Protein AF-A0A1Y3XLX3-F1 (afdb_monomer_lite)

Sequence (236 aa):
MEVKNIAPEQLALLSQLEEFRKRHESKSEPSDWAIRMCQAIVEHSLGFTDRNQWTDLLKKQGETLFNFEWTEGSVSEHVIRWCKETGRDWRYSHLGELQVASGGEWRRIDYECGEHAQTRVFLAPKPLPEQELKALAQEPAIRLRNLLELGLPEHDVYLVHTTADVGWVPAAELTQLSDRGKEQFAELLDAKVSAVRSGPYGTELVLAGVDPQLLVQYDQAIADCARAESAMKMFM

pLDDT: mean 74.37, std 12.58, range [39.31, 94.56]

Structure (mmCIF, N/CA/C/O backbone):
data_AF-A0A1Y3XLX3-F1
#
_entry.id   AF-A0A1Y3XLX3-F1
#
loop_
_atom_site.group_PDB
_atom_site.id
_atom_site.type_symbol
_atom_site.label_atom_id
_atom_site.label_alt_id
_atom_site.label_comp_id
_atom_site.label_asym_id
_atom_site.label_entity_id
_atom_site.label_seq_id
_atom_site.pdbx_PDB_ins_code
_atom_site.Cartn_x
_atom_site.Cartn_y
_atom_site.Cartn_z
_atom_site.occupancy
_atom_site.B_iso_or_equiv
_atom_site.auth_seq_id
_atom_site.auth_comp_id
_atom_site.auth_asym_id
_atom_site.auth_atom_id
_atom_site.pdbx_PDB_model_num
ATOM 1 N N . MET A 1 1 ? -17.831 20.110 0.243 1.00 40.94 1 MET A N 1
ATOM 2 C CA . MET A 1 1 ? -17.651 18.964 -0.667 1.00 40.94 1 MET A CA 1
ATOM 3 C C . MET A 1 1 ? -18.495 17.835 -0.102 1.00 40.94 1 MET A C 1
ATOM 5 O O . MET A 1 1 ? -18.268 17.469 1.046 1.00 40.94 1 MET A O 1
ATOM 9 N N . GLU A 1 2 ? -19.546 17.409 -0.804 1.00 39.31 2 GLU A N 1
ATOM 10 C CA . GLU A 1 2 ? -20.376 16.285 -0.355 1.00 39.31 2 GLU A CA 1
ATOM 11 C C . GLU A 1 2 ? -19.507 15.029 -0.315 1.00 39.31 2 GLU A C 1
ATOM 13 O O . GLU A 1 2 ? -18.916 14.639 -1.321 1.00 39.31 2 GLU A O 1
ATOM 18 N N . VAL A 1 3 ? -19.380 14.428 0.867 1.00 49.97 3 VAL A N 1
ATOM 19 C CA . VAL A 1 3 ? -18.753 13.116 1.013 1.00 49.97 3 VAL A CA 1
ATOM 20 C C . VAL A 1 3 ? -19.635 12.149 0.226 1.00 49.97 3 VAL A C 1
ATOM 22 O O . VAL A 1 3 ? -20.792 11.949 0.597 1.00 49.97 3 VAL A O 1
ATOM 25 N N . LYS A 1 4 ? -19.125 11.603 -0.887 1.00 58.28 4 LYS A N 1
ATOM 26 C CA . LYS A 1 4 ? -19.792 10.517 -1.621 1.00 58.28 4 LYS A CA 1
ATOM 27 C C . LYS A 1 4 ? -20.229 9.448 -0.616 1.00 58.28 4 LYS A C 1
ATOM 29 O O . LYS A 1 4 ? -19.467 9.125 0.292 1.00 58.28 4 LYS A O 1
ATOM 34 N N . ASN A 1 5 ? -21.428 8.889 -0.784 1.00 66.94 5 ASN A N 1
ATOM 35 C CA . ASN A 1 5 ? -21.837 7.703 -0.032 1.00 66.94 5 ASN A CA 1
ATOM 36 C C . ASN A 1 5 ? -20.819 6.587 -0.305 1.00 66.94 5 ASN A C 1
ATOM 38 O O . ASN A 1 5 ? -20.799 6.020 -1.396 1.00 66.94 5 ASN A O 1
ATOM 42 N N . ILE A 1 6 ? -19.942 6.335 0.667 1.00 70.38 6 ILE A N 1
ATOM 43 C CA . ILE A 1 6 ? -18.907 5.304 0.596 1.00 70.38 6 ILE A CA 1
ATOM 44 C C . ILE A 1 6 ? -19.562 3.967 0.923 1.00 70.38 6 ILE A C 1
ATOM 46 O O . ILE A 1 6 ? -20.257 3.847 1.935 1.00 70.38 6 ILE A O 1
ATOM 50 N N . ALA A 1 7 ? -19.357 2.973 0.062 1.00 76.06 7 ALA A N 1
ATOM 51 C CA . ALA A 1 7 ? -19.894 1.638 0.281 1.00 76.06 7 ALA A CA 1
ATOM 52 C C . ALA A 1 7 ? -19.257 0.985 1.527 1.00 76.06 7 ALA A C 1
ATOM 54 O O . ALA A 1 7 ? -18.097 1.267 1.843 1.00 76.06 7 ALA A O 1
ATOM 55 N N . PRO A 1 8 ? -19.962 0.079 2.228 1.00 69.44 8 PRO A N 1
ATOM 56 C CA . PRO A 1 8 ? -19.409 -0.622 3.388 1.00 69.44 8 PRO A CA 1
ATOM 57 C C . PRO A 1 8 ? -18.076 -1.333 3.104 1.00 69.44 8 PRO A C 1
ATOM 59 O O . PRO A 1 8 ? -17.174 -1.288 3.940 1.00 69.44 8 PRO A O 1
ATOM 62 N N . GLU A 1 9 ? -17.909 -1.926 1.914 1.00 64.69 9 GLU A N 1
ATOM 63 C CA . GLU A 1 9 ? -16.648 -2.585 1.539 1.00 64.69 9 GLU A CA 1
ATOM 64 C C . GLU A 1 9 ? -15.501 -1.573 1.389 1.00 64.69 9 GLU A C 1
ATOM 66 O O . GLU A 1 9 ? -14.394 -1.792 1.876 1.00 64.69 9 GLU A O 1
ATOM 71 N N . GLN A 1 10 ? -15.771 -0.416 0.780 1.00 70.69 10 GLN A N 1
ATOM 72 C CA . GLN A 1 10 ? -14.787 0.660 0.645 1.00 70.69 10 GLN A CA 1
ATOM 73 C C . GLN A 1 10 ? -14.364 1.186 2.019 1.00 70.69 10 GLN A C 1
ATOM 75 O O . GLN A 1 10 ? -13.184 1.419 2.257 1.00 70.69 10 GLN A O 1
ATOM 80 N N . LEU A 1 11 ? -15.304 1.319 2.954 1.00 72.62 11 LEU A N 1
ATOM 81 C CA . LEU A 1 11 ? -14.999 1.740 4.315 1.00 72.62 11 LEU A CA 1
ATOM 82 C C . LEU A 1 11 ? -14.109 0.731 5.058 1.00 72.62 11 LEU A C 1
ATOM 84 O O . LEU A 1 11 ? -13.159 1.127 5.738 1.00 72.62 11 LEU A O 1
ATOM 88 N N . ALA A 1 12 ? -14.388 -0.564 4.912 1.00 67.56 12 ALA A N 1
ATOM 89 C CA . ALA A 1 12 ? -13.563 -1.616 5.494 1.00 67.56 12 ALA A CA 1
ATOM 90 C C . ALA A 1 12 ? -12.127 -1.586 4.939 1.00 67.56 12 ALA A C 1
ATOM 92 O O . ALA A 1 12 ? -11.174 -1.749 5.704 1.00 67.56 12 ALA A O 1
ATOM 93 N N . LEU A 1 13 ? -11.965 -1.296 3.642 1.00 69.75 13 LEU A N 1
ATOM 94 C CA . LEU A 1 13 ? -10.656 -1.116 3.012 1.00 69.75 13 LEU A CA 1
ATOM 95 C C . LEU A 1 13 ? -9.905 0.087 3.603 1.00 69.75 13 LEU A C 1
ATOM 97 O O . LEU A 1 13 ? -8.753 -0.053 4.009 1.00 69.75 13 LEU A O 1
ATOM 101 N N . LEU A 1 14 ? -10.561 1.248 3.720 1.00 72.25 14 LEU A N 1
ATOM 102 C CA . LEU A 1 14 ? -9.971 2.440 4.350 1.00 72.25 14 LEU A CA 1
ATOM 103 C C . LEU A 1 14 ? -9.499 2.136 5.784 1.00 72.25 14 LEU A C 1
ATOM 105 O O . LEU A 1 14 ? -8.428 2.576 6.194 1.00 72.25 14 LEU A O 1
ATOM 109 N N . SER A 1 15 ? -10.277 1.352 6.538 1.00 71.06 15 SER A N 1
ATOM 110 C CA . SER A 1 15 ? -9.938 0.963 7.910 1.00 71.06 15 SER A CA 1
ATOM 111 C C . SER A 1 15 ? -8.696 0.061 7.989 1.00 71.06 15 SER A C 1
ATOM 113 O O . SER A 1 15 ? -7.846 0.302 8.844 1.00 71.06 15 SER A O 1
ATOM 115 N N . GLN A 1 16 ? -8.557 -0.924 7.091 1.00 69.00 16 GLN A N 1
ATOM 116 C CA . GLN A 1 16 ? -7.360 -1.781 6.989 1.00 69.00 16 GLN A CA 1
ATOM 117 C C . GLN A 1 16 ? -6.101 -0.977 6.668 1.00 69.00 16 GLN A C 1
ATOM 119 O O . GLN A 1 16 ? -5.041 -1.195 7.253 1.00 69.00 16 GLN A O 1
ATOM 124 N N . LEU A 1 17 ? -6.224 -0.012 5.763 1.00 71.25 17 LEU A N 1
ATOM 125 C CA . LEU A 1 17 ? -5.110 0.824 5.345 1.00 71.25 17 LEU A CA 1
ATOM 126 C C . LEU A 1 17 ? -4.652 1.798 6.440 1.00 71.25 17 LEU A C 1
ATOM 128 O O . LEU A 1 17 ? -3.449 1.974 6.636 1.00 71.25 17 LEU A O 1
ATOM 132 N N . GLU A 1 18 ? -5.581 2.397 7.190 1.00 73.19 18 GLU A N 1
ATOM 133 C CA . GLU A 1 18 ? -5.232 3.267 8.319 1.00 73.19 18 GLU A CA 1
ATOM 134 C C . GLU A 1 18 ? -4.600 2.470 9.475 1.00 73.19 18 GLU A C 1
ATOM 136 O O . GLU A 1 18 ? -3.646 2.946 10.093 1.00 73.19 18 GLU A O 1
ATOM 141 N N . GLU A 1 19 ? -5.056 1.239 9.734 1.00 70.69 19 GLU A N 1
ATOM 142 C CA . GLU A 1 19 ? -4.408 0.339 10.698 1.00 70.69 19 GLU A CA 1
ATOM 143 C C . GLU A 1 19 ? -2.976 0.001 10.268 1.00 70.69 19 GLU A C 1
ATOM 145 O O . GLU A 1 19 ? -2.042 0.179 11.058 1.00 70.69 19 GLU A O 1
ATOM 150 N N . PHE A 1 20 ? -2.794 -0.443 9.017 1.00 70.12 20 PHE A N 1
ATOM 151 C CA . PHE A 1 20 ? -1.476 -0.731 8.454 1.00 70.12 20 PHE A CA 1
ATOM 152 C C . PHE A 1 20 ? -0.561 0.481 8.618 1.00 70.12 20 PHE A C 1
ATOM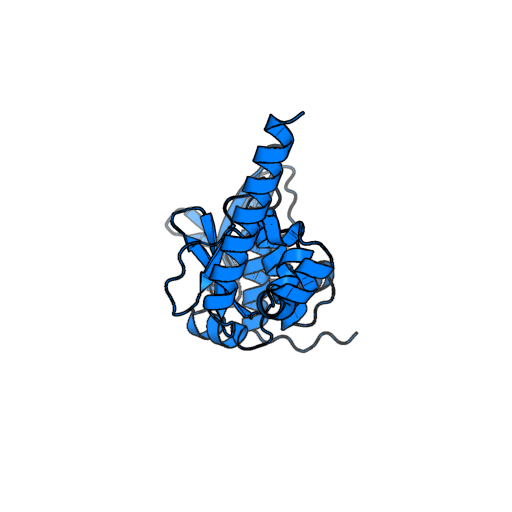 154 O O . PHE A 1 20 ? 0.512 0.379 9.206 1.00 70.12 20 PHE A O 1
ATOM 161 N N . ARG A 1 21 ? -1.029 1.667 8.227 1.00 73.75 21 ARG A N 1
ATOM 162 C CA . ARG A 1 21 ? -0.266 2.901 8.383 1.00 73.75 21 ARG A CA 1
ATOM 163 C C . ARG A 1 21 ? 0.168 3.157 9.817 1.00 73.75 21 ARG A C 1
ATOM 165 O O . ARG A 1 21 ? 1.338 3.425 10.076 1.00 73.75 21 ARG A O 1
ATOM 172 N N . LYS A 1 22 ? -0.759 3.078 10.763 1.00 70.75 22 LYS A N 1
ATOM 173 C CA . LYS A 1 22 ? -0.483 3.368 12.172 1.00 70.75 22 LYS A CA 1
ATOM 174 C C . LYS A 1 22 ? 0.452 2.347 12.829 1.00 70.75 22 LYS A C 1
ATOM 176 O O . LYS A 1 22 ? 1.175 2.729 13.743 1.00 70.75 22 LYS A O 1
ATOM 181 N N . ARG A 1 23 ? 0.498 1.097 12.366 1.00 66.75 23 ARG A N 1
ATOM 182 C CA . ARG A 1 23 ? 1.477 0.082 12.821 1.00 66.75 23 ARG A CA 1
ATOM 183 C C . ARG A 1 23 ? 2.896 0.294 12.290 1.00 66.75 23 ARG A C 1
ATOM 185 O O . ARG A 1 23 ? 3.849 -0.331 12.759 1.00 66.75 23 ARG A O 1
ATOM 192 N N . HIS A 1 24 ? 3.024 1.123 11.265 1.00 65.62 24 HIS A N 1
ATOM 193 C CA . HIS A 1 24 ? 4.234 1.242 10.464 1.00 65.62 24 HIS A CA 1
ATOM 194 C C . HIS A 1 24 ? 4.819 2.663 10.449 1.00 65.62 24 HIS A C 1
ATOM 196 O O . HIS A 1 24 ? 5.982 2.837 10.120 1.00 65.62 24 HIS A O 1
ATOM 202 N N . GLU A 1 25 ? 4.075 3.667 10.916 1.00 64.44 25 GLU A N 1
ATOM 203 C CA . GLU A 1 25 ? 4.482 5.081 10.982 1.00 64.44 25 GLU A CA 1
ATOM 204 C C . GLU A 1 25 ? 5.788 5.345 11.765 1.00 64.44 25 GLU A C 1
ATOM 206 O O . GLU A 1 25 ? 6.439 6.352 11.515 1.00 64.44 25 GLU A O 1
ATOM 211 N N . SER A 1 26 ? 6.198 4.464 12.688 1.00 58.88 26 SER A N 1
ATOM 212 C CA . SER A 1 26 ? 7.466 4.582 13.431 1.00 58.88 26 SER A CA 1
ATOM 213 C C . SER A 1 26 ? 8.588 3.666 12.919 1.00 58.88 26 SER A C 1
ATOM 215 O O . SER A 1 26 ? 9.655 3.623 13.527 1.00 58.88 26 SER A O 1
ATOM 217 N N . LYS A 1 27 ? 8.358 2.891 11.849 1.00 56.97 27 LYS A N 1
ATOM 218 C CA . LYS A 1 27 ? 9.316 1.918 11.297 1.00 56.97 27 LYS A CA 1
ATOM 219 C C . LYS A 1 27 ? 9.923 2.479 10.007 1.00 56.97 27 LYS A C 1
ATOM 221 O O . LYS A 1 27 ? 9.195 2.777 9.063 1.00 56.97 27 LYS A O 1
ATOM 226 N N . SER A 1 28 ? 11.248 2.610 9.944 1.00 54.03 28 SER A N 1
ATOM 227 C CA . SER A 1 28 ? 11.945 3.118 8.753 1.00 54.03 28 SER A CA 1
ATOM 228 C C . SER A 1 28 ? 11.793 2.188 7.537 1.00 54.03 28 SER A C 1
ATOM 230 O O . SER A 1 28 ? 11.918 0.972 7.674 1.00 54.03 28 SER A O 1
ATOM 232 N N . GLU A 1 29 ? 11.501 2.805 6.380 1.00 56.16 29 GLU A N 1
ATOM 233 C CA . GLU A 1 29 ? 11.787 2.397 4.983 1.00 56.16 29 GLU A CA 1
ATOM 234 C C . GLU A 1 29 ? 11.878 0.878 4.732 1.00 56.16 29 GLU A C 1
ATOM 236 O O . GLU A 1 29 ? 12.974 0.325 4.714 1.00 56.16 29 GLU A O 1
ATOM 241 N N . PRO A 1 30 ? 10.736 0.156 4.651 1.00 53.84 30 PRO A N 1
ATOM 242 C CA . PRO A 1 30 ? 9.914 0.066 3.423 1.00 53.84 30 PRO A CA 1
ATOM 243 C C . PRO A 1 30 ? 8.426 0.398 3.642 1.00 53.84 30 PRO A C 1
ATOM 245 O O . PRO A 1 30 ? 7.605 0.351 2.723 1.00 53.84 30 PRO A O 1
ATOM 248 N N . SER A 1 31 ? 8.051 0.701 4.884 1.00 57.19 31 SER A N 1
ATOM 249 C CA . SER A 1 31 ? 6.648 0.801 5.277 1.00 57.19 31 SER A CA 1
ATOM 250 C C . SER A 1 31 ? 6.021 2.169 4.991 1.00 57.19 31 SER A C 1
ATOM 252 O O . SER A 1 31 ? 4.846 2.231 4.640 1.00 57.19 31 SER A O 1
ATOM 254 N N . ASP A 1 32 ? 6.821 3.242 5.002 1.00 56.50 32 ASP A N 1
ATOM 255 C CA . ASP A 1 32 ? 6.383 4.584 4.595 1.00 56.50 32 A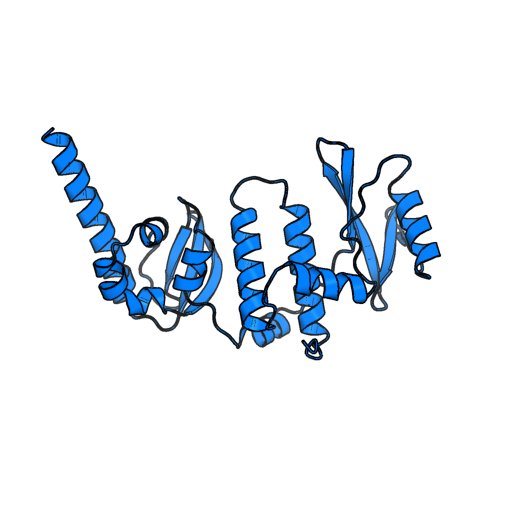SP A CA 1
ATOM 256 C C . ASP A 1 32 ? 5.999 4.633 3.107 1.00 56.50 32 ASP A C 1
ATOM 258 O O . ASP A 1 32 ? 4.978 5.207 2.736 1.00 56.50 32 ASP A O 1
ATOM 262 N N . TRP A 1 33 ? 6.740 3.925 2.251 1.00 57.56 33 TRP A N 1
ATOM 263 C CA . TRP A 1 33 ? 6.378 3.788 0.842 1.00 57.56 33 TRP A CA 1
ATOM 264 C C . TRP A 1 33 ? 5.076 3.004 0.658 1.00 57.56 33 TRP A C 1
ATOM 266 O O . TRP A 1 33 ? 4.176 3.470 -0.035 1.00 57.56 33 TRP A O 1
ATOM 276 N N . ALA A 1 34 ? 4.917 1.861 1.333 1.00 62.50 34 ALA A N 1
ATOM 277 C CA . ALA A 1 34 ? 3.671 1.094 1.291 1.00 62.50 34 ALA A CA 1
ATOM 278 C C . ALA A 1 34 ? 2.466 1.918 1.791 1.00 62.50 34 ALA A C 1
ATOM 280 O O . ALA A 1 34 ? 1.365 1.807 1.255 1.00 62.50 34 ALA A O 1
ATOM 281 N N . ILE A 1 35 ? 2.677 2.798 2.771 1.00 63.97 35 ILE A N 1
ATOM 282 C CA . ILE A 1 35 ? 1.674 3.748 3.263 1.00 63.97 35 ILE A CA 1
ATOM 283 C C . ILE A 1 35 ? 1.304 4.782 2.198 1.00 63.97 35 ILE A C 1
ATOM 285 O O . ILE A 1 35 ? 0.115 4.982 1.946 1.00 63.97 35 ILE A O 1
ATOM 289 N N . ARG A 1 36 ? 2.292 5.429 1.570 1.00 63.94 36 ARG A N 1
ATOM 290 C CA . ARG A 1 36 ? 2.067 6.430 0.513 1.00 63.94 36 ARG A CA 1
ATOM 291 C C . ARG A 1 36 ? 1.383 5.813 -0.702 1.00 63.94 36 ARG A C 1
ATOM 293 O O . ARG A 1 36 ? 0.429 6.381 -1.221 1.00 63.94 36 ARG A O 1
ATOM 300 N N . MET A 1 37 ? 1.811 4.611 -1.088 1.00 63.44 37 MET A N 1
ATOM 301 C CA . MET A 1 37 ? 1.156 3.772 -2.090 1.00 63.44 37 MET A CA 1
ATOM 302 C C . MET A 1 37 ? -0.328 3.605 -1.764 1.00 63.44 37 MET A C 1
ATOM 304 O O . MET A 1 37 ? -1.175 3.984 -2.565 1.00 63.44 37 MET A O 1
ATOM 308 N N . CYS A 1 38 ? -0.648 3.105 -0.567 1.00 66.94 38 CYS A N 1
ATOM 309 C CA . CYS A 1 38 ? -2.023 2.891 -0.117 1.00 66.94 38 CYS A CA 1
ATOM 310 C C . CYS A 1 38 ? -2.864 4.177 -0.109 1.00 66.94 38 CYS A C 1
ATOM 312 O O . CYS A 1 38 ? -4.022 4.151 -0.526 1.00 66.94 38 CYS A O 1
ATOM 314 N N . GLN A 1 39 ? -2.284 5.299 0.326 1.00 64.62 39 GLN A N 1
ATOM 315 C CA . GLN A 1 39 ? -2.935 6.613 0.314 1.00 64.62 39 GLN A CA 1
ATOM 316 C C . GLN A 1 39 ? -3.278 7.055 -1.109 1.00 64.62 39 GLN A C 1
ATOM 318 O O . GLN A 1 39 ? -4.427 7.400 -1.369 1.00 64.62 39 GLN A O 1
ATOM 323 N N . ALA A 1 40 ? -2.338 6.947 -2.046 1.00 60.66 40 ALA A N 1
ATOM 324 C CA . ALA A 1 40 ? -2.571 7.307 -3.439 1.00 60.66 40 ALA A CA 1
ATOM 325 C C . ALA A 1 40 ? -3.615 6.410 -4.120 1.00 60.66 40 ALA A C 1
ATOM 327 O O . ALA A 1 40 ? -4.426 6.902 -4.905 1.00 60.66 40 ALA A O 1
ATOM 328 N N . ILE A 1 41 ? -3.646 5.106 -3.792 1.00 63.47 41 ILE A N 1
ATOM 329 C CA . ILE A 1 41 ? -4.700 4.189 -4.264 1.00 63.47 41 ILE A CA 1
ATOM 330 C C . ILE A 1 41 ? -6.066 4.711 -3.827 1.00 63.47 41 ILE A C 1
ATOM 332 O O . ILE A 1 41 ? -6.992 4.802 -4.630 1.00 63.47 41 ILE A O 1
ATOM 336 N N . VAL A 1 42 ? -6.194 5.062 -2.551 1.00 64.44 42 VAL A N 1
ATOM 337 C CA . VAL A 1 42 ? -7.442 5.533 -1.952 1.00 64.44 42 VAL A CA 1
ATOM 338 C C . VAL A 1 42 ? -7.861 6.893 -2.495 1.00 64.44 42 VAL A C 1
ATOM 340 O O . VAL A 1 42 ? -9.033 7.074 -2.820 1.00 64.44 42 VAL A O 1
ATOM 343 N N . GLU A 1 43 ? -6.932 7.836 -2.626 1.00 64.38 43 GLU A N 1
ATOM 344 C CA . GLU A 1 43 ? -7.193 9.164 -3.184 1.00 64.38 43 GLU A CA 1
ATOM 345 C C . GLU A 1 43 ? -7.705 9.057 -4.622 1.00 64.38 43 GLU A C 1
ATOM 347 O O . GLU A 1 43 ? -8.772 9.583 -4.952 1.00 64.38 43 GLU A O 1
ATOM 352 N N . HIS A 1 44 ? -7.021 8.262 -5.449 1.00 58.16 44 HIS A N 1
ATOM 353 C CA . HIS A 1 44 ? -7.415 8.046 -6.835 1.00 58.16 44 HIS A CA 1
ATOM 354 C C . HIS A 1 44 ? -8.748 7.291 -6.955 1.00 58.16 44 HIS A C 1
ATOM 356 O O . HIS A 1 44 ? -9.586 7.655 -7.781 1.00 58.16 44 HIS A O 1
ATOM 362 N N . SER A 1 45 ? -8.975 6.273 -6.114 1.00 60.97 45 SER A N 1
ATOM 363 C CA . SER A 1 45 ? -10.122 5.362 -6.261 1.00 60.97 45 SER A CA 1
ATOM 364 C C . SER A 1 45 ? -11.399 5.811 -5.580 1.00 60.97 45 SER A C 1
ATOM 366 O O . SER A 1 45 ? -12.498 5.528 -6.054 1.00 60.97 45 SER A O 1
ATOM 368 N N . LEU A 1 46 ? -11.271 6.522 -4.466 1.00 65.88 46 LEU A N 1
ATOM 369 C CA . LEU A 1 46 ? -12.398 6.897 -3.618 1.00 65.88 46 LEU A CA 1
ATOM 370 C C . LEU A 1 46 ? -12.650 8.410 -3.628 1.00 65.88 46 LEU A C 1
ATOM 372 O O . LEU A 1 46 ? -13.627 8.874 -3.041 1.00 65.88 46 LEU A O 1
ATOM 376 N N . GLY A 1 47 ? -11.840 9.171 -4.376 1.00 64.44 47 GLY A N 1
ATOM 377 C CA . GLY A 1 47 ? -12.028 10.603 -4.603 1.00 64.44 47 GLY A CA 1
ATOM 378 C C . GLY A 1 47 ? -11.665 11.470 -3.400 1.00 64.44 47 GLY A C 1
ATOM 379 O O . GLY A 1 47 ? -12.146 12.599 -3.299 1.00 64.44 47 GLY A O 1
ATOM 380 N N . PHE A 1 48 ? -10.854 10.944 -2.481 1.00 67.62 48 PHE A N 1
ATOM 381 C CA . PHE A 1 48 ? -10.220 11.760 -1.452 1.00 67.62 48 PHE A CA 1
ATOM 382 C C . PHE A 1 48 ? -9.105 12.584 -2.087 1.00 67.62 48 PHE A C 1
ATOM 384 O O . PHE A 1 48 ? -8.396 12.092 -2.957 1.00 67.62 48 PHE A O 1
ATOM 391 N N . THR A 1 49 ? -8.949 13.836 -1.665 1.00 61.25 49 THR A N 1
ATOM 392 C CA . THR A 1 49 ? -7.862 14.688 -2.179 1.00 61.25 49 THR A CA 1
ATOM 393 C C . THR A 1 49 ? -6.665 14.756 -1.241 1.00 61.25 49 THR A C 1
ATOM 395 O O . THR A 1 49 ? -5.646 15.324 -1.616 1.00 61.25 49 THR A O 1
ATOM 398 N N . ASP A 1 50 ? -6.812 14.258 -0.011 1.00 65.56 50 ASP A N 1
ATOM 399 C CA . ASP A 1 50 ? -5.730 14.180 0.962 1.00 65.56 50 ASP A CA 1
ATOM 400 C C . ASP A 1 50 ? -6.035 13.175 2.090 1.00 65.56 50 ASP A C 1
ATOM 402 O O . ASP A 1 50 ? -7.193 12.883 2.425 1.00 65.56 50 ASP A O 1
ATOM 406 N N . ARG A 1 51 ? -4.966 12.712 2.747 1.00 66.69 51 ARG A N 1
ATOM 407 C CA . ARG A 1 51 ? -4.984 11.827 3.925 1.00 66.69 51 ARG A CA 1
ATOM 408 C C . ARG A 1 51 ? -5.863 12.311 5.083 1.00 66.69 51 ARG A C 1
ATOM 410 O O . ARG A 1 51 ? -6.291 11.501 5.892 1.00 66.69 51 ARG A O 1
ATOM 417 N N . ASN A 1 52 ? -6.117 13.596 5.285 1.00 73.19 52 ASN A N 1
ATOM 418 C CA . ASN A 1 52 ? -6.943 13.978 6.436 1.00 73.19 52 ASN A CA 1
ATOM 419 C C . ASN A 1 52 ? -8.411 13.610 6.198 1.00 73.19 52 ASN A C 1
ATOM 421 O O . ASN A 1 52 ? -9.114 13.260 7.143 1.00 73.19 52 ASN A O 1
ATOM 425 N N . GLN A 1 53 ? -8.854 13.573 4.940 1.00 72.44 53 GLN A N 1
ATOM 426 C CA . GLN A 1 53 ? -10.255 13.337 4.596 1.00 72.44 53 GLN A CA 1
ATOM 427 C C . GLN A 1 53 ? -10.739 11.919 4.918 1.00 72.44 53 GLN A C 1
ATOM 429 O O . GLN A 1 53 ? -11.779 11.771 5.563 1.00 72.44 53 GLN A O 1
ATOM 434 N N . TRP A 1 54 ? -10.007 10.871 4.521 1.00 74.19 54 TRP A N 1
ATOM 435 C CA . TRP A 1 54 ? -10.373 9.490 4.882 1.00 74.19 54 TRP A CA 1
ATOM 436 C C . TRP A 1 54 ? -10.188 9.210 6.383 1.00 74.19 54 TRP A C 1
ATOM 438 O O . TRP A 1 54 ? -11.038 8.552 6.980 1.00 74.19 54 TRP A O 1
ATOM 448 N N . THR A 1 55 ? -9.157 9.763 7.039 1.00 71.38 55 THR A N 1
ATOM 449 C CA . THR A 1 55 ? -8.973 9.626 8.489 1.00 71.38 55 THR A CA 1
ATOM 450 C C . THR A 1 55 ? -10.137 10.278 9.239 1.00 71.38 55 THR A C 1
ATOM 452 O O . THR A 1 55 ? -10.667 9.696 10.185 1.00 71.38 55 THR A O 1
ATOM 455 N N . ASP A 1 56 ? -10.593 11.455 8.809 1.00 74.81 56 ASP A N 1
ATOM 456 C CA . ASP A 1 56 ? -11.748 12.130 9.403 1.00 74.81 56 ASP A CA 1
ATOM 457 C C . ASP A 1 56 ? -13.074 11.433 9.082 1.00 74.81 56 ASP A C 1
ATOM 459 O O . ASP A 1 56 ? -13.989 11.448 9.908 1.00 74.81 56 ASP A O 1
ATOM 463 N N . LEU A 1 57 ? -13.189 10.775 7.925 1.00 74.94 57 LEU A N 1
ATOM 464 C CA . LEU A 1 57 ? -14.326 9.908 7.624 1.00 74.94 57 LEU A CA 1
ATOM 465 C C . LEU A 1 57 ? -14.376 8.702 8.569 1.00 74.94 57 LEU A C 1
ATOM 467 O O . LEU A 1 57 ? -15.428 8.412 9.136 1.00 74.94 57 LEU A O 1
ATOM 471 N N . LEU A 1 58 ? -13.242 8.029 8.768 1.00 70.94 58 LEU A N 1
ATOM 472 C CA . LEU A 1 58 ? -13.119 6.890 9.675 1.00 70.94 58 LEU A CA 1
ATOM 473 C C . LEU A 1 58 ? -13.448 7.289 11.122 1.00 70.94 58 LEU A C 1
ATOM 475 O O . LEU A 1 58 ? -14.230 6.605 11.780 1.00 70.94 58 LEU A O 1
ATOM 479 N N . LYS A 1 59 ? -12.980 8.461 11.580 1.00 69.06 59 LYS A N 1
ATOM 480 C CA . LYS A 1 59 ? -13.351 9.017 12.896 1.00 69.06 59 LYS A CA 1
ATOM 481 C C . LYS A 1 59 ? -14.867 9.170 13.068 1.00 69.06 59 LYS A C 1
ATOM 483 O O . LYS A 1 59 ? -15.386 8.903 14.149 1.00 69.06 59 LYS A O 1
ATOM 488 N N . LYS A 1 60 ? -15.586 9.589 12.020 1.00 68.94 60 LYS A N 1
ATOM 489 C CA . LYS A 1 60 ? -17.048 9.793 12.059 1.00 68.94 60 LYS A CA 1
ATOM 490 C C . LYS A 1 60 ? -17.844 8.489 12.131 1.00 68.94 60 LYS A C 1
ATOM 492 O O . LYS A 1 60 ? -18.986 8.516 12.574 1.00 68.94 60 LYS A O 1
ATOM 497 N N . GLN A 1 61 ? -17.258 7.366 11.723 1.00 63.06 61 GLN A N 1
ATOM 498 C CA . GLN A 1 61 ? -17.911 6.051 11.724 1.00 63.06 61 GLN A CA 1
ATOM 499 C C . GLN A 1 61 ? -17.939 5.402 13.117 1.00 63.06 61 GLN A C 1
ATOM 501 O O . GLN A 1 61 ? -18.558 4.361 13.308 1.00 63.06 61 GLN A O 1
ATOM 506 N N . GLY A 1 62 ? -17.274 6.003 14.113 1.00 54.81 62 GLY A N 1
ATOM 507 C CA . GLY A 1 62 ? -17.300 5.548 15.505 1.00 54.81 62 GLY A CA 1
ATOM 508 C C . GLY A 1 62 ? -16.607 4.203 15.759 1.00 54.81 62 GLY A C 1
ATOM 509 O O . GLY A 1 62 ? -16.582 3.757 16.905 1.00 54.81 62 GLY A O 1
ATOM 510 N N . GLU A 1 63 ? -16.058 3.547 14.730 1.00 53.41 63 GLU A N 1
ATOM 511 C CA . GLU A 1 63 ? -15.449 2.206 14.783 1.00 53.41 63 GLU A CA 1
ATOM 512 C C . GLU A 1 63 ? -13.926 2.197 14.951 1.00 53.41 63 GLU A C 1
ATOM 514 O O . GLU A 1 63 ? -13.323 1.127 14.984 1.00 53.41 63 GLU A O 1
ATOM 519 N N . THR A 1 64 ? -13.273 3.351 15.074 1.00 54.66 64 THR A N 1
ATOM 520 C CA . THR A 1 64 ? -11.825 3.391 14.869 1.00 54.66 64 THR A CA 1
ATOM 521 C C . THR A 1 64 ? -11.040 3.899 16.065 1.00 54.66 64 THR A C 1
ATOM 523 O O . THR A 1 64 ? -11.042 5.090 16.375 1.00 54.66 64 THR A O 1
ATOM 526 N N . LEU A 1 65 ? -10.302 2.976 16.687 1.00 54.81 65 LEU A N 1
ATOM 527 C CA . LEU A 1 65 ? -9.444 3.191 17.852 1.00 54.81 65 LEU A CA 1
ATOM 528 C C . LEU A 1 65 ? -8.083 3.856 17.509 1.00 54.81 65 LEU A C 1
ATOM 530 O O . LEU A 1 65 ? -7.128 3.749 18.260 1.00 54.81 65 LEU A O 1
ATOM 534 N N . PHE A 1 66 ? -7.954 4.546 16.371 1.00 54.19 66 PHE A N 1
ATOM 535 C CA . PHE A 1 66 ? -6.645 4.853 15.760 1.00 54.19 66 PHE A CA 1
ATOM 536 C C . PHE A 1 66 ? -5.818 5.982 16.400 1.00 54.19 66 PHE A C 1
ATOM 538 O O . PHE A 1 66 ? -4.706 6.241 15.939 1.00 54.19 66 PHE A O 1
ATOM 545 N N . ASN A 1 67 ? -6.312 6.674 17.428 1.00 50.84 67 ASN A N 1
ATOM 546 C CA . ASN A 1 67 ? -5.592 7.792 18.052 1.00 50.84 67 ASN A CA 1
ATOM 547 C C . ASN A 1 67 ? -5.742 7.782 19.577 1.00 50.84 67 ASN A C 1
ATOM 549 O O . ASN A 1 67 ? -6.339 8.695 20.144 1.00 50.84 67 ASN A O 1
ATOM 553 N N . PHE A 1 68 ? -5.202 6.763 20.242 1.00 56.56 68 PHE A N 1
ATOM 554 C CA . PHE A 1 68 ? -5.000 6.827 21.689 1.00 56.56 68 PHE A CA 1
ATOM 555 C C . PHE A 1 68 ? -3.519 7.021 21.980 1.00 56.56 68 PHE A C 1
ATOM 557 O O . PHE A 1 68 ? -2.703 6.164 21.656 1.00 56.56 68 PHE A O 1
ATOM 564 N N . GLU A 1 69 ? -3.186 8.161 22.580 1.00 51.09 69 GLU A N 1
ATOM 565 C CA . GLU A 1 69 ? -1.960 8.319 23.354 1.00 51.09 69 GLU A CA 1
ATOM 566 C C . GLU A 1 69 ? -2.308 7.972 24.799 1.00 51.09 69 GLU A C 1
ATOM 568 O O . GLU A 1 69 ? -3.062 8.681 25.466 1.00 51.09 69 GLU A O 1
ATOM 573 N N . TRP A 1 70 ? -1.833 6.819 25.253 1.00 55.62 70 TRP A N 1
ATOM 574 C CA . TRP A 1 70 ? -2.036 6.352 26.617 1.00 55.62 70 TRP A CA 1
ATOM 575 C C . TRP A 1 70 ? -0.894 6.847 27.515 1.00 55.62 70 TRP A C 1
ATOM 577 O O . TRP A 1 70 ? 0.270 6.660 27.175 1.00 55.62 70 TRP A O 1
ATOM 587 N N . THR A 1 71 ? -1.226 7.486 28.642 1.00 56.78 71 THR A N 1
ATOM 588 C CA . THR A 1 71 ? -0.248 8.118 29.546 1.00 56.78 71 THR A CA 1
ATOM 589 C C . THR A 1 71 ? -0.080 7.411 30.902 1.00 56.78 71 THR A C 1
ATOM 591 O O . THR A 1 71 ? 0.986 7.552 31.495 1.00 56.78 71 THR A O 1
ATOM 594 N N . GLU A 1 72 ? -1.069 6.642 31.401 1.00 57.00 72 GLU A N 1
ATOM 595 C CA . GLU A 1 72 ? -1.007 5.940 32.710 1.00 57.00 72 GLU A CA 1
ATOM 596 C C . GLU A 1 72 ? -2.128 4.879 32.901 1.00 57.00 72 GLU A C 1
ATOM 598 O O . GLU A 1 72 ? -3.211 5.047 32.352 1.00 57.00 72 GLU A O 1
ATOM 603 N N . GLY A 1 73 ? -1.935 3.790 33.671 1.00 67.94 73 GLY A N 1
ATOM 604 C CA . GLY A 1 73 ? -2.925 2.700 33.902 1.00 67.94 73 GLY A CA 1
ATOM 605 C C . GLY A 1 73 ? -2.719 1.394 33.10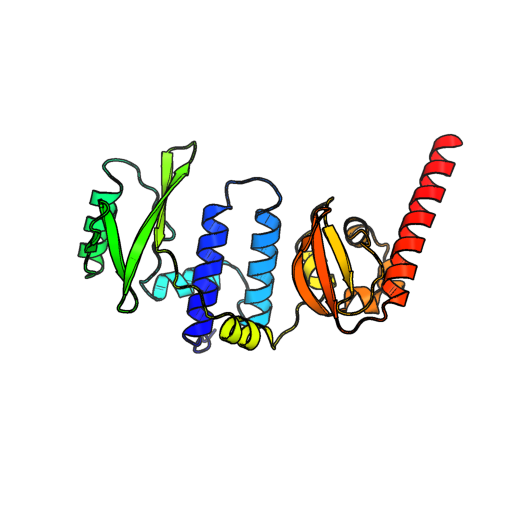0 1.00 67.94 73 GLY A C 1
ATOM 606 O O . GLY A 1 73 ? -1.621 1.082 32.666 1.00 67.94 73 GLY A O 1
ATOM 607 N N . SER A 1 74 ? -3.749 0.565 32.906 1.00 76.38 74 SER A N 1
ATOM 608 C CA . SER A 1 74 ? -3.673 -0.569 31.960 1.00 76.38 74 SER A CA 1
ATOM 609 C C . SER A 1 74 ? -4.384 -0.253 30.639 1.00 76.38 74 SER A C 1
ATOM 611 O O . SER A 1 74 ? -5.390 0.465 30.616 1.00 76.38 74 SER A O 1
ATOM 613 N N . VAL A 1 75 ? -3.908 -0.840 29.529 1.00 74.00 75 VAL A N 1
ATOM 614 C CA . VAL A 1 75 ? -4.592 -0.785 28.216 1.00 74.00 75 VAL A CA 1
ATOM 615 C C . VAL A 1 75 ? -6.041 -1.265 28.347 1.00 74.00 75 VAL A C 1
ATOM 617 O O . VAL A 1 75 ? -6.954 -0.678 27.770 1.00 74.00 75 VAL A O 1
ATOM 620 N N . SER A 1 76 ? -6.268 -2.291 29.174 1.00 79.38 76 SER A N 1
ATOM 621 C CA . SER A 1 76 ? -7.601 -2.834 29.435 1.00 79.38 76 SER A CA 1
ATOM 622 C C . SER A 1 76 ? -8.545 -1.817 30.073 1.00 79.38 76 SER A C 1
ATOM 624 O O . SER A 1 76 ? -9.650 -1.628 29.578 1.00 79.38 76 SER A O 1
ATOM 626 N N . GLU A 1 77 ? -8.125 -1.117 31.128 1.00 79.25 77 GLU A N 1
ATOM 627 C CA . GLU A 1 77 ? -8.960 -0.098 31.781 1.00 79.25 77 GLU A CA 1
ATOM 628 C C . GLU A 1 77 ? -9.340 1.039 30.833 1.00 79.25 77 GLU A C 1
ATOM 630 O O . GLU A 1 77 ? -10.470 1.531 30.871 1.00 79.25 77 GLU A O 1
ATOM 635 N N . HIS A 1 78 ? -8.411 1.436 29.964 1.00 77.44 78 HIS A N 1
ATOM 636 C CA . HIS A 1 78 ? -8.648 2.484 28.976 1.00 77.44 78 HIS A CA 1
ATOM 637 C C . HIS A 1 78 ? -9.656 2.053 27.921 1.00 77.44 78 HIS A C 1
ATOM 639 O O . HIS A 1 78 ? -10.623 2.770 27.670 1.00 77.44 78 HIS A O 1
ATOM 645 N N . VAL A 1 79 ? -9.483 0.860 27.355 1.00 78.69 79 VAL A N 1
ATOM 646 C CA . VAL A 1 79 ? -10.435 0.300 26.392 1.00 78.69 79 VAL A CA 1
ATOM 647 C C . VAL A 1 79 ? -11.811 0.142 27.035 1.00 78.69 79 VAL A C 1
ATOM 649 O O . VAL A 1 79 ? -12.806 0.529 26.433 1.00 78.69 79 VAL A O 1
ATOM 652 N N . ILE A 1 80 ? -11.890 -0.348 28.275 1.00 83.00 80 ILE A N 1
ATOM 653 C 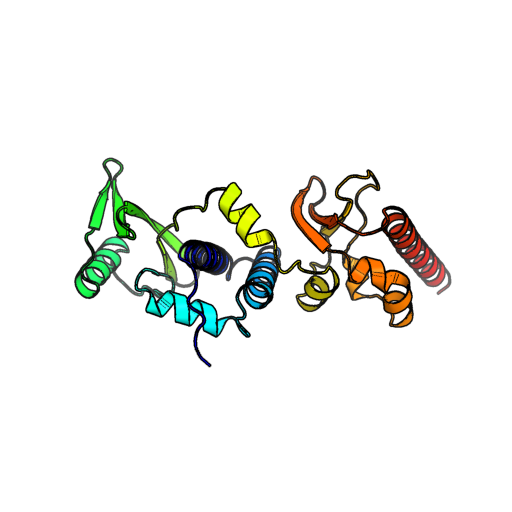CA . ILE A 1 80 ? -13.153 -0.484 29.014 1.00 83.00 80 ILE A CA 1
ATOM 654 C C . ILE A 1 80 ? -13.828 0.881 29.212 1.00 83.00 80 ILE A C 1
ATOM 656 O O . ILE A 1 80 ? -15.047 0.991 29.065 1.00 83.00 80 ILE A O 1
ATOM 660 N N . ARG A 1 81 ? -13.063 1.932 29.534 1.00 80.06 81 ARG A N 1
ATOM 661 C CA . ARG A 1 81 ? -13.587 3.301 29.643 1.00 80.06 81 ARG A CA 1
ATOM 662 C C . ARG A 1 81 ? -14.130 3.793 28.304 1.00 80.06 81 ARG A C 1
ATOM 664 O O . ARG A 1 81 ? -15.272 4.237 28.252 1.00 80.06 81 ARG A O 1
ATOM 671 N N . TRP A 1 82 ? -13.362 3.629 27.231 1.00 79.06 82 TRP A N 1
ATOM 672 C CA . TRP A 1 82 ? -13.792 3.984 25.880 1.00 79.06 82 TRP A CA 1
ATOM 673 C C . TRP A 1 82 ? -15.073 3.246 25.464 1.00 79.06 82 TRP A C 1
ATOM 675 O O . TRP A 1 82 ? -15.989 3.852 24.910 1.00 79.06 82 TRP A O 1
ATOM 685 N N . CYS A 1 83 ? -15.189 1.955 25.790 1.00 81.62 83 CYS A N 1
ATOM 686 C CA . CYS A 1 83 ? -16.398 1.171 25.537 1.00 81.62 83 CYS A CA 1
ATOM 687 C C . CYS A 1 83 ? -17.616 1.766 26.256 1.00 81.62 83 CYS A C 1
ATOM 689 O O . CYS A 1 83 ? -18.679 1.899 25.658 1.00 81.62 83 CYS A O 1
ATOM 691 N N . LYS A 1 84 ? -17.455 2.208 27.511 1.00 82.00 84 LYS A N 1
ATOM 692 C CA . LYS A 1 84 ? -18.524 2.893 28.256 1.00 82.00 84 LYS A CA 1
ATOM 693 C C . LYS A 1 84 ? -18.919 4.225 27.618 1.00 82.00 84 LYS A C 1
ATOM 695 O O . LYS A 1 84 ? -20.107 4.503 27.506 1.00 82.00 84 LYS A O 1
ATOM 700 N N . GLU A 1 85 ? -17.946 5.033 27.202 1.00 79.12 85 GLU A N 1
ATOM 701 C CA . GLU A 1 85 ? -18.182 6.348 26.585 1.00 79.12 85 GLU A CA 1
ATOM 702 C C . GLU A 1 85 ? -18.853 6.241 25.209 1.00 79.12 85 GLU A C 1
ATOM 704 O O . GLU A 1 85 ? -19.634 7.110 24.829 1.00 79.12 85 GLU A O 1
ATOM 709 N N . THR A 1 86 ? -18.579 5.160 24.478 1.00 73.75 86 THR A N 1
ATOM 710 C CA . THR A 1 86 ? -19.119 4.913 23.132 1.00 73.75 86 THR A CA 1
ATOM 711 C C . THR A 1 86 ? -20.323 3.970 23.104 1.00 73.75 86 THR A C 1
ATOM 713 O O . THR A 1 86 ? -20.863 3.713 22.030 1.00 73.75 86 THR A O 1
ATOM 716 N N . GLY A 1 87 ? -20.763 3.460 24.261 1.00 78.50 87 GLY A N 1
ATOM 717 C CA . GLY A 1 87 ? -21.886 2.522 24.363 1.00 78.50 87 GLY A CA 1
ATOM 718 C C . GLY A 1 87 ? -21.613 1.148 23.742 1.00 78.50 87 GLY A C 1
ATOM 719 O O . GLY A 1 87 ? -22.542 0.496 23.273 1.00 78.50 87 GLY A O 1
ATOM 720 N N . ARG A 1 88 ? -20.348 0.719 23.697 1.00 80.25 88 ARG A N 1
ATOM 721 C CA . ARG A 1 88 ? -19.924 -0.575 23.150 1.00 80.25 88 ARG A CA 1
ATOM 722 C C . ARG A 1 88 ? -19.777 -1.623 24.245 1.00 80.25 88 ARG A C 1
ATOM 724 O O . ARG A 1 88 ? -19.303 -1.334 25.343 1.00 80.25 88 ARG A O 1
ATOM 731 N N . ASP A 1 89 ? -20.101 -2.863 23.902 1.00 87.06 89 ASP A N 1
ATOM 732 C CA . ASP A 1 89 ? -19.842 -4.010 24.767 1.00 87.06 89 ASP A CA 1
ATOM 733 C C . ASP A 1 89 ? -18.395 -4.493 24.629 1.00 87.06 89 ASP A C 1
ATOM 735 O O . ASP A 1 89 ? -17.801 -4.445 23.552 1.00 87.06 89 ASP A O 1
ATOM 739 N N . TRP A 1 90 ? -17.835 -5.015 25.718 1.00 90.12 90 TRP A N 1
ATOM 740 C CA . TRP A 1 90 ? -16.489 -5.587 25.768 1.00 90.12 90 TRP A CA 1
ATOM 741 C C . TRP A 1 90 ? -16.491 -6.901 26.556 1.00 90.12 90 TRP A C 1
ATOM 743 O O . TRP A 1 90 ? -17.366 -7.139 27.390 1.00 90.12 90 TRP A O 1
ATOM 753 N N . ARG A 1 91 ? -15.510 -7.768 26.294 1.00 89.19 91 ARG A N 1
ATOM 754 C CA . ARG A 1 91 ? -15.308 -9.027 27.028 1.00 89.19 91 ARG A CA 1
ATOM 755 C C . ARG A 1 91 ? -13.855 -9.483 26.972 1.00 89.19 91 ARG A C 1
ATOM 757 O O . ARG A 1 91 ? -13.117 -9.073 26.084 1.00 89.19 91 ARG A O 1
ATOM 764 N N . TYR A 1 92 ? -13.480 -10.404 27.852 1.00 88.81 92 TYR A N 1
ATOM 765 C CA . TYR A 1 92 ? -12.277 -11.214 27.662 1.00 88.81 92 TYR A CA 1
ATOM 766 C C . TYR A 1 92 ? -12.629 -12.518 26.941 1.00 88.81 92 TYR A C 1
ATOM 768 O O . TYR A 1 92 ? -13.657 -13.137 27.226 1.00 88.81 92 TYR A O 1
ATOM 776 N N . SER A 1 93 ? -11.790 -12.931 25.991 1.00 86.94 93 SER A N 1
ATOM 777 C CA . SER A 1 93 ? -11.874 -14.253 25.375 1.00 86.94 93 SER A CA 1
ATOM 778 C C . SER A 1 93 ? -11.499 -15.341 26.389 1.00 86.94 93 SER A C 1
ATOM 780 O O . SER A 1 93 ? -10.931 -15.068 27.447 1.00 86.94 93 SER A O 1
ATOM 782 N N . HIS A 1 94 ? -11.766 -16.604 26.054 1.00 83.19 94 HIS A N 1
ATOM 783 C CA . HIS A 1 94 ? -11.315 -17.746 26.860 1.00 83.19 94 HIS A CA 1
ATOM 784 C C . HIS A 1 94 ? -9.779 -17.847 26.959 1.00 83.19 94 HIS A C 1
ATOM 786 O O . HIS A 1 94 ? -9.274 -18.534 27.841 1.00 83.19 94 HIS A O 1
ATOM 792 N N . LEU A 1 95 ? -9.049 -17.150 26.079 1.00 85.88 95 LEU A N 1
ATOM 793 C CA . LEU A 1 95 ? -7.589 -17.030 26.089 1.00 85.88 95 LEU A CA 1
ATOM 794 C C . LEU A 1 95 ? -7.100 -15.790 26.861 1.00 85.88 95 LEU A C 1
ATOM 796 O O . LEU A 1 95 ? -5.905 -15.518 26.881 1.00 85.88 95 LEU A O 1
ATOM 800 N N . GLY A 1 96 ? -8.005 -15.028 27.487 1.00 82.75 96 GLY A N 1
ATOM 801 C CA . GLY A 1 96 ? -7.667 -13.811 28.230 1.00 82.75 96 GLY A CA 1
ATOM 802 C C . GLY A 1 96 ? -7.425 -12.580 27.352 1.00 82.75 96 GLY A C 1
ATOM 803 O O . GLY A 1 96 ? -6.925 -11.572 27.839 1.00 82.75 96 GLY A O 1
ATOM 804 N N . GLU A 1 97 ? -7.787 -12.626 26.069 1.00 86.19 97 GLU A N 1
ATOM 805 C CA . GLU A 1 97 ? -7.613 -11.496 25.151 1.00 86.19 97 GLU A CA 1
ATOM 806 C C . GLU A 1 97 ? -8.788 -10.525 25.264 1.00 86.19 97 GLU A C 1
ATOM 808 O O . GLU A 1 97 ? -9.948 -10.946 25.246 1.00 86.19 97 GLU A O 1
ATOM 813 N N . LEU A 1 98 ? -8.513 -9.224 25.340 1.00 86.38 98 LEU A N 1
ATOM 814 C CA . LEU A 1 98 ? -9.562 -8.210 25.370 1.00 86.38 98 LEU A CA 1
ATOM 815 C C . LEU A 1 98 ? -10.235 -8.087 23.996 1.00 86.38 98 LEU A C 1
ATOM 817 O O . LEU A 1 98 ? -9.565 -7.943 22.973 1.00 86.38 98 LEU A O 1
ATOM 821 N N . GLN A 1 99 ? -11.565 -8.129 23.980 1.00 87.06 99 GLN A N 1
ATOM 822 C CA . GLN A 1 99 ? -12.392 -8.021 22.784 1.00 87.06 99 GLN A CA 1
ATOM 823 C C . GLN A 1 99 ? -13.467 -6.949 22.951 1.00 87.06 99 GLN A C 1
ATOM 825 O O . GLN A 1 99 ? -14.010 -6.772 24.042 1.00 87.06 99 GLN A O 1
ATOM 830 N N . VAL A 1 100 ? -13.828 -6.291 21.851 1.00 85.38 100 VAL A N 1
ATOM 831 C CA . VAL A 1 100 ? -14.906 -5.295 21.805 1.00 85.38 100 VAL A CA 1
ATOM 832 C C . VAL A 1 100 ? -15.900 -5.634 20.706 1.00 85.38 100 VAL A C 1
ATOM 834 O O . VAL A 1 100 ? -15.516 -6.133 19.647 1.00 85.38 100 VAL A O 1
ATOM 837 N N . ALA A 1 101 ? -17.177 -5.360 20.949 1.00 82.50 101 ALA A N 1
ATOM 838 C CA . ALA A 1 101 ? -18.221 -5.464 19.947 1.00 82.50 101 ALA A CA 1
ATOM 839 C C . ALA A 1 101 ? -18.050 -4.364 18.883 1.00 82.50 101 ALA A C 1
ATOM 841 O O . ALA A 1 101 ? -18.082 -3.161 19.174 1.00 82.50 101 ALA A O 1
ATOM 842 N N . SER A 1 102 ? -17.863 -4.778 17.630 1.00 74.88 102 SER A N 1
ATOM 843 C CA . SER A 1 102 ? -17.772 -3.882 16.476 1.00 74.88 102 SER A CA 1
ATOM 844 C C . SER A 1 102 ? -18.305 -4.559 15.215 1.00 74.88 102 SER A C 1
ATOM 846 O O . SER A 1 102 ? -17.961 -5.709 14.938 1.00 74.88 102 SER A O 1
ATOM 848 N N . GLY A 1 103 ? -19.169 -3.873 14.460 1.00 66.75 103 GLY A N 1
ATOM 849 C CA . GLY A 1 103 ? -19.813 -4.436 13.268 1.00 66.75 103 GLY A CA 1
ATOM 850 C C . GLY A 1 103 ? -20.566 -5.756 13.496 1.00 66.75 103 GLY A C 1
ATOM 851 O O . GLY A 1 103 ? -20.575 -6.603 12.610 1.00 66.75 103 GLY A O 1
ATOM 852 N N . GLY A 1 104 ? -21.142 -5.973 14.687 1.00 74.25 104 GLY A N 1
ATOM 853 C CA . GLY A 1 104 ? -21.861 -7.210 15.039 1.00 74.25 104 GLY A CA 1
ATOM 854 C C . GLY A 1 104 ? -20.973 -8.405 15.413 1.00 74.25 104 GLY A C 1
ATOM 855 O O . GLY A 1 104 ? -21.490 -9.483 15.698 1.00 74.25 104 GLY A O 1
ATOM 856 N N . GLU A 1 105 ? -19.652 -8.228 15.457 1.00 81.12 105 GLU A N 1
ATOM 857 C CA . GLU A 1 105 ? -18.687 -9.269 15.814 1.00 81.12 105 GLU A CA 1
ATOM 858 C C . GLU A 1 105 ? -17.834 -8.848 17.019 1.00 81.12 105 GLU A C 1
ATOM 860 O O . GLU A 1 105 ? -17.673 -7.665 17.323 1.00 81.12 105 GLU A O 1
ATOM 865 N N . TRP A 1 106 ? -17.261 -9.835 17.709 1.00 84.44 106 TRP A N 1
ATOM 866 C CA . TRP A 1 106 ? -16.282 -9.597 18.768 1.00 84.44 106 TRP A CA 1
ATOM 867 C C . TRP A 1 106 ? -14.889 -9.504 18.164 1.00 84.44 106 TRP A C 1
ATOM 869 O O . TRP A 1 106 ? -14.375 -10.495 17.646 1.00 84.44 106 TRP A O 1
ATOM 879 N N . ARG A 1 107 ? -14.270 -8.328 18.249 1.00 80.25 107 ARG A N 1
ATOM 880 C CA . ARG A 1 107 ? -12.951 -8.074 17.668 1.00 80.25 107 ARG A CA 1
ATOM 881 C C . ARG A 1 107 ? -11.901 -7.938 18.752 1.00 80.25 107 ARG A C 1
ATOM 883 O O . ARG A 1 107 ? -12.129 -7.250 19.744 1.00 80.25 107 ARG A O 1
ATOM 890 N N . ARG A 1 108 ? -10.765 -8.607 18.558 1.00 83.69 108 ARG A N 1
ATOM 891 C CA . ARG A 1 108 ? -9.615 -8.519 19.458 1.00 83.69 108 ARG A CA 1
ATOM 892 C C . ARG A 1 108 ? -9.025 -7.111 19.420 1.00 83.69 108 ARG A C 1
ATOM 894 O O . ARG A 1 108 ? -8.969 -6.477 18.366 1.00 83.69 108 ARG A O 1
ATOM 901 N N . ILE A 1 109 ? -8.598 -6.658 20.591 1.00 78.69 109 ILE A N 1
ATOM 902 C CA . ILE A 1 109 ? -7.800 -5.455 20.750 1.00 78.69 109 ILE A CA 1
ATOM 903 C C . ILE A 1 109 ? -6.329 -5.828 20.712 1.00 78.69 109 ILE A C 1
ATOM 905 O O . ILE A 1 109 ? -5.850 -6.581 21.561 1.00 78.69 109 ILE A O 1
ATOM 909 N N . ASP A 1 110 ? -5.627 -5.260 19.743 1.00 73.19 110 ASP A N 1
ATOM 910 C CA . ASP A 1 110 ? -4.174 -5.302 19.683 1.00 73.19 110 ASP A CA 1
ATOM 911 C C . ASP A 1 110 ? -3.600 -3.982 20.176 1.00 73.19 110 ASP A C 1
ATOM 913 O O . ASP A 1 110 ? -4.242 -2.934 20.090 1.00 73.19 110 ASP A O 1
ATOM 917 N N . TYR A 1 111 ? -2.379 -4.023 20.696 1.00 71.12 111 TYR A N 1
ATOM 918 C CA . TYR A 1 111 ? -1.662 -2.817 21.064 1.00 71.12 111 TYR A CA 1
ATOM 919 C C . TYR A 1 111 ? -0.170 -2.948 20.770 1.00 71.12 111 TYR A C 1
ATOM 921 O O . TYR A 1 111 ? 0.395 -4.038 20.830 1.00 71.12 111 TYR A O 1
ATOM 929 N N . GLU A 1 112 ? 0.459 -1.825 20.440 1.00 65.19 112 GLU A N 1
ATOM 930 C CA . GLU A 1 112 ? 1.899 -1.720 20.200 1.00 65.19 112 GLU A CA 1
ATOM 931 C C . GLU A 1 112 ? 2.473 -0.660 21.139 1.00 65.19 112 GLU A C 1
ATOM 933 O O . GLU A 1 112 ? 1.985 0.471 21.171 1.00 65.19 112 GLU A O 1
ATOM 938 N N . CYS A 1 113 ? 3.489 -1.030 21.920 1.00 66.38 113 CYS A N 1
ATOM 939 C CA . CYS A 1 113 ? 4.184 -0.122 22.829 1.00 66.38 113 CYS A CA 1
ATOM 940 C C . CYS A 1 113 ? 5.424 0.447 22.126 1.00 66.38 113 CYS A C 1
ATOM 942 O O . CYS A 1 113 ? 6.361 -0.300 21.850 1.00 66.38 113 CYS A O 1
ATOM 944 N N . GLY A 1 114 ? 5.434 1.750 21.831 1.00 60.88 114 GLY A N 1
ATOM 945 C CA . GLY A 1 114 ? 6.598 2.431 21.257 1.00 60.88 114 GLY A CA 1
ATOM 946 C C . GLY A 1 114 ? 7.638 2.859 22.302 1.00 60.88 114 GLY A C 1
ATOM 947 O O . GLY A 1 114 ? 7.337 2.964 23.492 1.00 60.88 114 GLY A O 1
ATOM 948 N N . GLU A 1 115 ? 8.853 3.187 21.845 1.00 57.12 115 GLU A N 1
ATOM 949 C CA . GLU A 1 115 ? 10.001 3.602 22.683 1.00 57.12 115 GLU A CA 1
ATOM 950 C C . GLU A 1 115 ? 9.781 4.913 23.474 1.00 57.12 115 GLU A C 1
ATOM 952 O O . GLU A 1 115 ? 10.556 5.239 24.373 1.00 57.12 115 GLU A O 1
ATOM 957 N N . HIS A 1 116 ? 8.705 5.659 23.198 1.00 53.78 116 HIS A N 1
ATOM 958 C CA . HIS A 1 116 ? 8.390 6.952 23.825 1.00 53.78 116 HIS A CA 1
ATOM 959 C C . HIS A 1 116 ? 7.089 6.950 24.641 1.00 53.78 116 HIS A C 1
ATOM 961 O O . HIS A 1 116 ? 6.386 7.955 24.685 1.00 53.78 116 HIS A O 1
ATOM 967 N N . ALA A 1 117 ? 6.730 5.817 25.254 1.00 54.75 117 ALA A N 1
ATOM 968 C CA . ALA A 1 117 ? 5.491 5.634 26.028 1.00 54.75 117 ALA A CA 1
ATOM 969 C C . ALA A 1 117 ? 4.177 5.803 25.234 1.00 54.75 117 ALA A C 1
ATOM 971 O O . ALA A 1 117 ? 3.096 5.598 25.780 1.00 54.75 117 ALA A O 1
ATOM 972 N N . GLN A 1 118 ? 4.238 6.080 23.929 1.00 56.03 118 GLN A N 1
ATOM 973 C CA . GLN A 1 118 ? 3.073 6.017 23.054 1.00 56.03 118 GLN A CA 1
ATOM 974 C C . GLN A 1 118 ? 2.687 4.550 22.835 1.00 56.03 118 GLN A C 1
ATOM 976 O O . GLN A 1 118 ? 3.302 3.838 22.040 1.00 56.03 118 GLN A O 1
ATOM 981 N N . THR A 1 119 ? 1.666 4.091 23.560 1.00 58.59 119 THR A N 1
ATOM 982 C CA . THR A 1 119 ? 1.015 2.803 23.290 1.00 58.59 119 THR A CA 1
ATOM 983 C C . THR A 1 119 ? -0.168 3.028 22.366 1.00 58.59 119 THR A C 1
ATOM 985 O O . THR A 1 119 ? -1.093 3.759 22.713 1.00 58.59 119 THR A O 1
ATOM 988 N N . ARG A 1 120 ? -0.137 2.403 21.190 1.00 64.25 120 ARG A N 1
ATOM 989 C CA . ARG A 1 120 ? -1.198 2.490 20.181 1.00 64.25 120 ARG A CA 1
ATOM 990 C C . ARG A 1 120 ? -2.119 1.299 20.334 1.00 64.25 120 ARG A C 1
ATOM 992 O O . ARG A 1 120 ? -1.633 0.185 20.477 1.00 64.25 120 ARG A O 1
ATOM 999 N N . VAL A 1 121 ? -3.426 1.529 20.293 1.00 65.12 121 VAL A N 1
ATOM 1000 C CA . VAL A 1 121 ? -4.444 0.481 20.416 1.00 65.12 121 VAL A CA 1
ATOM 1001 C C . VAL A 1 121 ? -5.184 0.352 19.091 1.00 65.12 121 VAL A C 1
ATOM 1003 O O . VAL A 1 121 ? -5.525 1.351 18.464 1.00 65.12 121 VAL A O 1
ATOM 1006 N N . PHE A 1 122 ? -5.433 -0.876 18.656 1.00 66.00 122 PHE A N 1
ATOM 1007 C CA . PHE A 1 122 ? -6.023 -1.188 17.364 1.00 66.00 122 PHE A CA 1
ATOM 1008 C C . PHE A 1 122 ? -7.219 -2.116 17.546 1.00 66.00 122 PHE A C 1
ATOM 1010 O O . PHE A 1 122 ? -7.170 -3.076 18.315 1.00 66.00 122 PHE A O 1
ATOM 1017 N N . LEU A 1 123 ? -8.285 -1.842 16.797 1.00 69.38 123 LEU A N 1
ATOM 1018 C CA . LEU A 1 123 ? -9.298 -2.842 16.486 1.00 69.38 123 LEU A CA 1
ATOM 1019 C C . LEU A 1 123 ? -8.895 -3.470 15.164 1.00 69.38 123 LEU A C 1
ATOM 1021 O O . LEU A 1 123 ? -8.937 -2.773 14.152 1.00 69.38 123 LEU A O 1
ATOM 1025 N N . ALA A 1 124 ? -8.545 -4.756 15.173 1.00 64.06 124 ALA A N 1
ATOM 1026 C CA . ALA A 1 124 ? -8.274 -5.470 13.934 1.00 64.06 124 ALA A CA 1
ATOM 1027 C C . ALA A 1 124 ? -9.516 -5.365 13.020 1.00 64.06 124 ALA A C 1
ATOM 1029 O O . ALA A 1 124 ? -10.600 -5.830 13.400 1.00 64.06 124 ALA A O 1
ATOM 1030 N N . PRO A 1 125 ? -9.427 -4.708 11.854 1.00 65.19 125 PRO A N 1
ATOM 1031 C CA . PRO A 1 125 ? -10.516 -4.648 10.905 1.00 65.19 125 PRO A CA 1
ATOM 1032 C C . PRO A 1 125 ? -10.771 -6.049 10.360 1.00 65.19 125 PRO A C 1
ATOM 1034 O O . PRO A 1 125 ? -9.856 -6.856 10.191 1.00 65.19 125 PRO A O 1
ATOM 1037 N N . LYS A 1 126 ? -12.041 -6.345 10.073 1.00 67.38 126 LYS A N 1
ATOM 1038 C CA . LYS A 1 126 ? -12.383 -7.586 9.384 1.00 67.38 126 LYS A CA 1
ATOM 1039 C C . LYS A 1 126 ? -11.702 -7.556 8.007 1.00 67.38 126 LYS A C 1
ATOM 1041 O O . LYS A 1 126 ? -11.941 -6.596 7.267 1.00 67.38 126 LYS A O 1
ATOM 1046 N N . PRO A 1 127 ? -10.858 -8.548 7.668 1.00 65.25 127 PRO A N 1
ATOM 1047 C CA . PRO A 1 127 ? -10.250 -8.605 6.351 1.00 65.25 127 PRO A CA 1
ATOM 1048 C C . PRO A 1 127 ? -11.356 -8.749 5.308 1.00 65.25 127 PRO A C 1
ATOM 1050 O O . PRO A 1 127 ? -12.300 -9.524 5.487 1.00 65.25 127 PRO A O 1
ATOM 1053 N N . LEU A 1 128 ? -11.241 -7.979 4.231 1.00 64.75 128 LEU A N 1
ATOM 1054 C CA . LEU A 1 128 ? -12.162 -8.091 3.109 1.00 64.75 128 LEU A CA 1
ATOM 1055 C C . LEU A 1 128 ? -11.852 -9.391 2.360 1.00 64.75 128 LEU A C 1
ATOM 1057 O O . LEU A 1 128 ? -10.673 -9.716 2.182 1.00 64.75 128 LEU A O 1
ATOM 1061 N N . PRO A 1 129 ? -12.871 -10.135 1.901 1.00 71.00 129 PRO A N 1
ATOM 1062 C CA . PRO A 1 129 ? -12.659 -11.261 1.006 1.00 71.00 129 PRO A CA 1
ATOM 1063 C C . PRO A 1 129 ? -11.853 -10.842 -0.231 1.00 71.00 129 PRO A C 1
ATOM 1065 O O . PRO A 1 129 ? -12.075 -9.776 -0.803 1.00 71.00 129 PRO A O 1
ATOM 1068 N N . GLU A 1 130 ? -10.955 -11.712 -0.699 1.00 61.81 130 GLU A N 1
ATOM 1069 C CA . GLU A 1 130 ? -10.082 -11.430 -1.851 1.00 61.81 130 GLU A CA 1
ATOM 1070 C C . GLU A 1 130 ? -10.873 -11.044 -3.116 1.00 61.81 130 GLU A C 1
ATOM 1072 O O . GLU A 1 130 ? -10.429 -10.227 -3.920 1.00 61.81 130 GLU A O 1
ATOM 1077 N N . GLN A 1 131 ? -12.072 -11.602 -3.285 1.00 65.25 131 GLN A N 1
ATOM 1078 C CA . GLN A 1 131 ? -12.958 -11.282 -4.402 1.00 65.25 131 GLN A CA 1
ATOM 1079 C C . GLN A 1 131 ? -13.498 -9.845 -4.337 1.00 65.25 131 GLN A C 1
ATOM 1081 O O . GLN A 1 131 ? -13.570 -9.182 -5.370 1.00 65.25 131 GLN A O 1
ATOM 1086 N N . GLU A 1 132 ? -13.829 -9.349 -3.143 1.00 63.72 132 GLU A N 1
ATOM 1087 C CA . GLU A 1 132 ? -14.272 -7.965 -2.930 1.00 63.72 132 GLU A CA 1
ATOM 1088 C C . GLU A 1 132 ? -13.104 -6.993 -3.112 1.00 63.72 132 GLU A C 1
ATOM 1090 O O . GLU A 1 132 ? -13.249 -5.984 -3.795 1.00 63.72 132 GLU A O 1
ATOM 1095 N N . LEU A 1 133 ? -11.907 -7.342 -2.623 1.00 61.50 133 LEU A N 1
ATOM 1096 C CA . LEU A 1 133 ? -10.683 -6.575 -2.886 1.00 61.50 133 LEU A CA 1
ATOM 1097 C C . LEU A 1 133 ? -10.396 -6.458 -4.389 1.00 61.50 133 LEU A C 1
ATOM 1099 O O . LEU A 1 133 ? -10.105 -5.370 -4.883 1.00 61.50 133 LEU A O 1
ATOM 1103 N N . LYS A 1 134 ? -10.533 -7.559 -5.139 1.00 61.94 134 LYS A N 1
ATOM 1104 C CA . LYS A 1 134 ? -10.379 -7.561 -6.603 1.00 61.94 134 LYS A CA 1
ATOM 1105 C C . LYS A 1 134 ? -11.439 -6.717 -7.304 1.00 61.94 134 LYS A C 1
ATOM 1107 O O . LYS A 1 134 ? -11.111 -6.087 -8.302 1.00 61.94 134 LYS A O 1
ATOM 1112 N N . ALA A 1 135 ? -12.678 -6.707 -6.810 1.00 63.84 135 ALA A N 1
ATOM 1113 C CA . ALA A 1 135 ? -13.756 -5.878 -7.347 1.00 63.84 135 ALA A CA 1
ATOM 1114 C C . ALA A 1 135 ? -13.501 -4.381 -7.097 1.00 63.84 135 ALA A C 1
ATOM 1116 O O . ALA A 1 135 ? -13.645 -3.574 -8.012 1.00 63.84 135 ALA A O 1
ATOM 1117 N N . LEU A 1 136 ? -13.038 -4.024 -5.895 1.00 58.78 136 LEU A N 1
ATOM 1118 C CA . LEU A 1 136 ? -12.646 -2.657 -5.535 1.00 58.78 136 LEU A CA 1
ATOM 1119 C C . LEU A 1 136 ? -11.413 -2.171 -6.311 1.00 58.78 136 LEU A C 1
ATOM 1121 O O . LEU A 1 136 ? -11.290 -0.982 -6.578 1.00 58.78 136 LEU A O 1
ATOM 1125 N N . ALA A 1 137 ? -10.526 -3.084 -6.714 1.00 56.84 137 ALA A N 1
ATOM 1126 C CA . ALA A 1 137 ? -9.352 -2.787 -7.532 1.00 56.84 137 ALA A CA 1
ATOM 1127 C C . ALA A 1 137 ? -9.656 -2.618 -9.036 1.00 56.84 137 ALA A C 1
ATOM 1129 O O . ALA A 1 137 ? -8.728 -2.391 -9.821 1.00 56.84 137 ALA A O 1
ATOM 1130 N N . GLN A 1 138 ? -10.916 -2.769 -9.477 1.00 57.19 138 GLN A N 1
ATOM 1131 C CA . GLN A 1 138 ? -11.219 -2.727 -10.910 1.00 57.19 138 GLN A CA 1
ATOM 1132 C C . GLN A 1 138 ? -11.079 -1.329 -11.511 1.00 57.19 138 GLN A C 1
ATOM 1134 O O . GLN A 1 138 ? -10.574 -1.252 -12.629 1.00 57.19 138 GLN A O 1
ATOM 1139 N N . GLU A 1 139 ? -11.382 -0.245 -10.785 1.00 55.03 139 GLU A N 1
ATOM 1140 C CA . GLU A 1 139 ? -11.118 1.123 -11.250 1.00 55.03 139 GLU A CA 1
ATOM 1141 C C . GLU A 1 139 ? -10.940 2.120 -10.098 1.00 55.03 139 GLU A C 1
ATOM 1143 O O . GLU A 1 139 ? -11.678 2.036 -9.114 1.00 55.03 139 GLU A O 1
ATOM 1148 N N . PRO A 1 140 ? -10.044 3.116 -10.231 1.00 54.56 140 PRO A N 1
ATOM 1149 C CA . PRO A 1 140 ? -9.124 3.412 -11.318 1.00 54.56 140 PRO A CA 1
ATOM 1150 C C . PRO A 1 140 ? -7.715 2.840 -11.087 1.00 54.56 140 PRO A C 1
ATOM 1152 O O . PRO A 1 140 ? -7.148 2.844 -9.997 1.00 54.56 140 PRO A O 1
ATOM 1155 N N . ALA A 1 141 ? -7.148 2.332 -12.179 1.00 63.94 141 ALA A N 1
ATOM 1156 C CA . ALA A 1 141 ? -5.827 1.729 -12.225 1.00 63.94 141 ALA A CA 1
ATOM 1157 C C . ALA A 1 141 ? -4.723 2.761 -11.967 1.00 63.94 141 ALA A C 1
ATOM 1159 O O . ALA A 1 141 ? -4.557 3.711 -12.732 1.00 63.94 141 ALA A O 1
ATOM 1160 N N . ILE A 1 142 ? -3.924 2.534 -10.930 1.00 75.19 142 ILE A N 1
ATOM 1161 C CA . ILE A 1 142 ? -2.739 3.344 -10.667 1.00 75.19 142 ILE A CA 1
ATOM 1162 C C . ILE A 1 142 ? -1.711 3.099 -11.763 1.00 75.19 142 ILE A C 1
ATOM 1164 O O . ILE A 1 142 ? -1.392 1.954 -12.097 1.00 75.19 142 ILE A O 1
ATOM 1168 N N . ARG A 1 143 ? -1.201 4.195 -12.321 1.00 85.75 143 ARG A N 1
ATOM 1169 C CA . ARG A 1 143 ? -0.132 4.169 -13.316 1.00 85.75 143 ARG A CA 1
ATOM 1170 C C . ARG A 1 143 ? 1.224 4.216 -12.634 1.00 85.75 143 ARG A C 1
ATOM 1172 O O . ARG A 1 143 ? 1.351 4.813 -11.566 1.00 85.75 143 ARG A O 1
ATOM 1179 N N . LEU A 1 144 ? 2.244 3.657 -13.278 1.00 86.69 144 LEU A N 1
ATOM 1180 C CA . LEU A 1 144 ? 3.609 3.655 -12.750 1.00 86.69 144 LEU A CA 1
ATOM 1181 C C . LEU A 1 144 ? 4.111 5.069 -12.404 1.00 86.69 144 LEU A C 1
ATOM 1183 O O . LEU A 1 144 ? 4.697 5.263 -11.344 1.00 86.69 144 LEU A O 1
ATOM 1187 N N . ARG A 1 145 ? 3.806 6.079 -13.229 1.00 86.81 145 ARG A N 1
ATOM 1188 C CA . ARG A 1 145 ? 4.161 7.486 -12.960 1.00 86.81 145 ARG A CA 1
ATOM 1189 C C . ARG A 1 145 ? 3.598 8.032 -11.654 1.00 86.81 145 ARG A C 1
ATOM 1191 O O . ARG A 1 145 ? 4.288 8.785 -10.980 1.00 86.81 145 ARG A O 1
ATOM 1198 N N . ASN A 1 146 ? 2.396 7.606 -11.270 1.00 81.62 146 ASN A N 1
ATOM 1199 C CA . ASN A 1 146 ? 1.791 8.031 -10.012 1.00 81.62 146 ASN A CA 1
ATOM 1200 C C . ASN A 1 146 ? 2.620 7.499 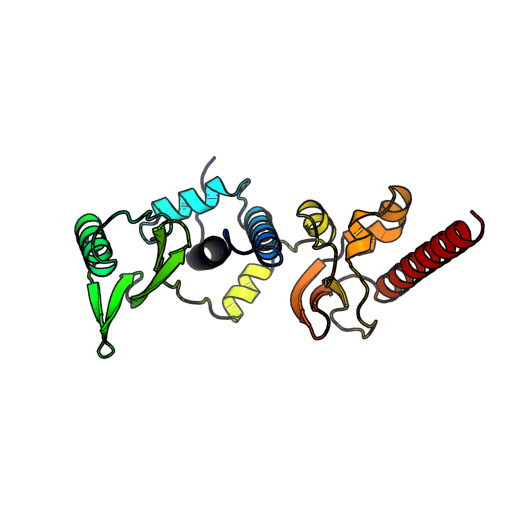-8.835 1.00 81.62 146 ASN A C 1
ATOM 1202 O O . ASN A 1 146 ? 2.705 8.152 -7.807 1.00 81.62 146 ASN A O 1
ATOM 1206 N N . LEU A 1 147 ? 3.268 6.335 -8.984 1.00 77.62 147 LEU A N 1
ATOM 1207 C CA . LEU A 1 147 ? 4.141 5.778 -7.948 1.00 77.62 147 LEU A CA 1
ATOM 1208 C C . LEU A 1 147 ? 5.477 6.508 -7.842 1.00 77.62 147 LEU A C 1
ATOM 1210 O O . LEU A 1 147 ? 6.043 6.576 -6.754 1.00 77.62 147 LEU A O 1
ATOM 1214 N N . LEU A 1 148 ? 5.964 7.078 -8.947 1.00 79.50 148 LEU A N 1
ATOM 1215 C CA . LEU A 1 148 ? 7.167 7.912 -8.932 1.00 79.50 148 LEU A CA 1
ATOM 1216 C C . LEU A 1 148 ? 6.952 9.185 -8.117 1.00 79.50 148 LEU A C 1
ATOM 1218 O O . LEU A 1 148 ? 7.833 9.571 -7.356 1.00 79.50 148 LEU A O 1
ATOM 1222 N N . GLU A 1 149 ? 5.773 9.799 -8.228 1.00 74.25 149 GLU A N 1
ATOM 1223 C CA . GLU A 1 149 ? 5.409 10.987 -7.445 1.00 74.25 149 GLU A CA 1
ATOM 1224 C C . GLU A 1 149 ? 5.354 10.706 -5.934 1.00 74.25 149 GLU A C 1
ATOM 1226 O O . GLU A 1 149 ? 5.587 11.605 -5.128 1.00 74.25 149 GLU A O 1
ATOM 1231 N N . LEU A 1 150 ? 5.116 9.452 -5.536 1.00 69.25 150 LEU A N 1
ATOM 1232 C CA . LEU A 1 150 ? 5.101 9.027 -4.131 1.00 69.25 150 LEU A CA 1
ATOM 1233 C C . LEU A 1 150 ? 6.504 8.755 -3.564 1.00 69.25 150 LEU A C 1
ATOM 1235 O O . LEU A 1 150 ? 6.656 8.627 -2.343 1.00 69.25 150 LEU A O 1
ATOM 1239 N N . GLY A 1 151 ? 7.512 8.712 -4.441 1.00 71.56 151 GLY A N 1
ATOM 1240 C CA . GLY A 1 151 ? 8.900 8.387 -4.135 1.00 71.56 151 GLY A CA 1
ATOM 1241 C C . GLY A 1 151 ? 9.100 6.882 -4.019 1.00 71.56 151 GLY A C 1
ATOM 1242 O O . GLY A 1 151 ? 8.837 6.312 -2.965 1.00 71.56 151 GLY A O 1
ATOM 1243 N N . LEU A 1 152 ? 9.562 6.235 -5.094 1.00 74.12 152 LEU A N 1
ATOM 1244 C CA . LEU A 1 152 ? 9.986 4.836 -5.024 1.00 74.12 152 LEU A CA 1
ATOM 1245 C C . LEU A 1 152 ? 11.190 4.694 -4.074 1.00 74.12 152 LEU A C 1
ATOM 1247 O O . LEU A 1 152 ? 12.036 5.590 -4.049 1.00 74.12 152 LEU A O 1
ATOM 1251 N N . PRO A 1 153 ? 11.296 3.580 -3.327 1.00 70.69 153 PRO A N 1
ATOM 1252 C CA . PRO A 1 153 ? 12.517 3.223 -2.622 1.00 70.69 153 PRO A CA 1
ATOM 1253 C C . PRO A 1 153 ? 13.719 3.247 -3.568 1.00 70.69 153 PRO A C 1
ATOM 1255 O O . PRO A 1 153 ? 13.613 2.845 -4.729 1.00 70.69 153 PRO A O 1
ATOM 1258 N N . GLU A 1 154 ? 14.864 3.696 -3.058 1.00 69.00 154 GLU A N 1
ATOM 1259 C CA . GLU A 1 154 ? 16.092 3.821 -3.851 1.00 69.00 154 GLU A CA 1
ATOM 1260 C C . GLU A 1 154 ? 16.646 2.459 -4.299 1.00 69.00 154 GLU A C 1
ATOM 1262 O O . GLU A 1 154 ? 17.393 2.395 -5.272 1.00 69.00 154 GLU A O 1
ATOM 1267 N N . HIS A 1 155 ? 16.265 1.368 -3.626 1.00 77.50 155 HIS A N 1
ATOM 1268 C CA . HIS A 1 155 ? 16.728 0.007 -3.895 1.00 77.50 155 HIS A CA 1
ATOM 1269 C C . HIS A 1 155 ? 15.610 -1.028 -3.694 1.00 77.50 155 HIS A C 1
ATOM 1271 O O . HIS A 1 155 ? 14.557 -0.729 -3.131 1.00 77.50 155 HIS A O 1
ATOM 1277 N N . ASP A 1 156 ? 15.855 -2.255 -4.159 1.00 83.50 156 ASP A N 1
ATOM 1278 C CA . ASP A 1 156 ? 15.008 -3.437 -3.949 1.00 83.50 156 ASP A CA 1
ATOM 1279 C C . ASP A 1 156 ? 13.564 -3.303 -4.470 1.00 83.50 156 ASP A C 1
ATOM 1281 O O . ASP A 1 156 ? 12.638 -3.926 -3.944 1.00 83.50 156 ASP A O 1
ATOM 1285 N N . VAL A 1 157 ? 13.354 -2.506 -5.523 1.00 86.06 157 VAL A N 1
ATOM 1286 C CA . VAL A 1 157 ? 12.076 -2.422 -6.245 1.00 86.06 157 VAL A CA 1
ATOM 1287 C C . VAL A 1 157 ? 12.281 -2.749 -7.713 1.00 86.06 157 VAL A C 1
ATOM 1289 O O . VAL A 1 157 ? 13.140 -2.170 -8.378 1.00 86.06 157 VAL A O 1
ATOM 1292 N N . TYR A 1 158 ? 11.457 -3.662 -8.218 1.00 90.62 158 TYR A N 1
ATOM 1293 C CA . TYR A 1 158 ? 11.585 -4.229 -9.552 1.00 90.62 158 TYR A CA 1
ATOM 1294 C C . TYR A 1 158 ? 10.272 -4.157 -10.324 1.00 90.62 158 TYR A C 1
ATOM 1296 O O . TYR A 1 158 ? 9.199 -4.410 -9.781 1.00 90.62 158 TYR A O 1
ATOM 1304 N N . LEU A 1 159 ? 10.358 -3.850 -11.612 1.00 93.19 159 LEU A N 1
ATOM 1305 C CA . LEU A 1 159 ? 9.271 -3.960 -12.571 1.00 93.19 159 LEU A CA 1
ATOM 1306 C C . LEU A 1 159 ? 9.254 -5.383 -13.127 1.00 93.19 159 LEU A C 1
ATOM 1308 O O . LEU A 1 159 ? 10.278 -5.895 -13.583 1.00 93.19 159 LEU A O 1
ATOM 1312 N N . VAL A 1 160 ? 8.079 -6.004 -13.123 1.00 93.56 160 VAL A N 1
ATOM 1313 C CA . VAL A 1 160 ? 7.858 -7.320 -13.733 1.00 93.56 160 VAL A CA 1
ATOM 1314 C C . VAL A 1 160 ? 6.629 -7.265 -14.629 1.00 93.56 160 VAL A C 1
ATOM 1316 O O . VAL A 1 160 ? 5.678 -6.534 -14.349 1.00 93.56 160 VAL A O 1
ATOM 1319 N N . HIS A 1 161 ? 6.619 -8.034 -15.715 1.00 94.56 161 HIS A N 1
ATOM 1320 C CA . HIS A 1 161 ? 5.458 -8.089 -16.601 1.00 94.56 161 HIS A CA 1
ATOM 1321 C C . HIS A 1 161 ? 4.429 -9.115 -16.102 1.00 94.56 161 HIS A C 1
ATOM 1323 O O . HIS A 1 161 ? 4.777 -10.176 -15.589 1.00 94.56 161 HIS A O 1
ATOM 1329 N N . THR A 1 162 ? 3.138 -8.817 -16.270 1.00 90.19 162 THR A N 1
ATOM 1330 C CA . THR A 1 162 ? 2.042 -9.662 -15.763 1.00 90.19 162 THR A CA 1
ATOM 1331 C C . THR A 1 162 ? 2.030 -11.085 -16.338 1.00 90.19 162 THR A C 1
ATOM 1333 O O . THR A 1 162 ? 1.664 -12.024 -15.633 1.00 90.19 162 THR A O 1
ATOM 1336 N N . THR A 1 163 ? 2.448 -11.266 -17.595 1.00 88.75 163 THR A N 1
ATOM 1337 C CA . THR A 1 163 ? 2.382 -12.560 -18.307 1.00 88.75 163 THR A CA 1
ATOM 1338 C C . THR A 1 163 ? 3.680 -12.995 -18.979 1.00 88.75 163 THR A C 1
ATOM 1340 O O . THR A 1 163 ? 3.766 -14.136 -19.421 1.00 88.75 163 THR A O 1
ATOM 1343 N N . ALA A 1 164 ? 4.672 -12.113 -19.094 1.00 91.62 164 ALA A N 1
ATOM 1344 C CA . ALA A 1 164 ? 5.890 -12.377 -19.856 1.00 91.62 164 ALA A CA 1
ATOM 1345 C C . ALA A 1 164 ? 7.073 -12.425 -18.897 1.00 91.62 164 ALA A C 1
ATOM 1347 O O . ALA A 1 164 ? 7.161 -11.597 -17.993 1.00 91.62 164 ALA A O 1
ATOM 1348 N N . ASP A 1 165 ? 7.974 -13.378 -19.105 1.00 91.06 165 ASP A N 1
ATOM 1349 C CA . ASP A 1 165 ? 9.212 -13.445 -18.340 1.00 91.06 165 ASP A CA 1
ATOM 1350 C C . ASP A 1 165 ? 10.255 -12.530 -18.988 1.00 91.06 165 ASP A C 1
ATOM 1352 O O . ASP A 1 165 ? 10.825 -12.848 -20.032 1.00 91.06 165 ASP A O 1
ATOM 1356 N N . VAL A 1 166 ? 10.432 -11.356 -18.388 1.00 90.00 166 VAL A N 1
ATOM 1357 C CA . VAL A 1 166 ? 11.446 -10.358 -18.763 1.00 90.00 166 VAL A CA 1
ATOM 1358 C C . VAL A 1 166 ? 12.487 -10.177 -17.655 1.00 90.00 166 VAL A C 1
ATOM 1360 O O . VAL A 1 166 ? 13.272 -9.235 -17.700 1.00 90.00 166 VAL A O 1
ATOM 1363 N N . GLY A 1 167 ? 12.494 -11.066 -16.654 1.00 89.44 167 GLY A N 1
ATOM 1364 C CA . GLY A 1 167 ? 13.289 -10.909 -15.440 1.00 89.44 167 GLY A CA 1
ATOM 1365 C C . GLY A 1 167 ? 12.790 -9.793 -14.513 1.00 89.44 167 GLY A C 1
ATOM 1366 O O . GLY A 1 167 ? 11.633 -9.369 -14.572 1.00 89.44 167 GLY A O 1
ATOM 1367 N N . TRP A 1 168 ? 13.683 -9.342 -13.629 1.00 92.31 168 TRP A N 1
ATOM 1368 C CA . TRP A 1 168 ? 13.439 -8.287 -12.643 1.00 92.31 168 TRP A CA 1
ATOM 1369 C C . TRP A 1 168 ? 14.144 -7.007 -13.075 1.00 92.31 168 TRP A C 1
ATOM 1371 O O . TRP A 1 168 ? 15.354 -6.880 -12.899 1.00 92.31 168 TRP A O 1
ATOM 1381 N N . VAL A 1 169 ? 13.389 -6.062 -13.630 1.00 92.88 169 VAL A N 1
ATOM 1382 C CA . VAL A 1 169 ? 13.955 -4.804 -14.130 1.00 92.88 169 VAL A CA 1
ATOM 1383 C C . VAL A 1 169 ? 14.006 -3.778 -12.994 1.00 92.88 169 VAL A C 1
ATOM 1385 O O . VAL A 1 169 ? 12.958 -3.519 -12.404 1.00 92.88 169 VAL A O 1
ATOM 1388 N N . PRO A 1 170 ? 15.164 -3.192 -12.647 1.00 90.56 170 PRO A N 1
ATOM 1389 C CA . PRO A 1 170 ? 15.261 -2.205 -11.568 1.00 90.56 170 PRO A CA 1
ATOM 1390 C C . PRO A 1 170 ? 14.335 -1.000 -11.784 1.00 90.56 170 PRO A C 1
ATOM 1392 O O . PRO A 1 170 ? 14.209 -0.497 -12.897 1.00 90.56 170 PRO A O 1
ATOM 1395 N N . ALA A 1 171 ? 13.656 -0.546 -10.727 1.00 88.81 171 ALA A N 1
ATOM 1396 C CA . ALA A 1 171 ? 12.724 0.585 -10.791 1.00 88.81 171 ALA A CA 1
ATOM 1397 C C . ALA A 1 171 ? 13.293 1.894 -10.213 1.00 88.81 171 ALA A C 1
ATOM 1399 O O . ALA A 1 171 ? 12.694 2.955 -10.401 1.00 88.81 171 ALA A O 1
ATOM 1400 N N . ALA A 1 172 ? 14.419 1.840 -9.500 1.00 80.00 172 ALA A N 1
ATOM 1401 C CA . ALA A 1 172 ? 14.988 2.983 -8.785 1.00 80.00 172 ALA A CA 1
ATOM 1402 C C . ALA A 1 172 ? 15.352 4.141 -9.730 1.00 80.00 172 ALA A C 1
ATOM 1404 O O . ALA A 1 172 ? 15.083 5.315 -9.456 1.00 80.00 172 ALA A O 1
ATOM 1405 N N . GLU A 1 173 ? 15.886 3.800 -10.898 1.00 85.19 173 GLU A N 1
ATOM 1406 C CA . GLU A 1 173 ? 16.381 4.718 -11.918 1.00 85.19 173 GLU A CA 1
ATOM 1407 C C . GLU A 1 173 ? 15.249 5.447 -12.655 1.00 85.19 173 GLU A C 1
ATOM 1409 O O . GLU A 1 173 ? 15.497 6.432 -13.352 1.00 85.19 173 GLU A O 1
ATOM 1414 N N . LEU A 1 174 ? 13.987 5.033 -12.475 1.00 85.81 174 LEU A N 1
ATOM 1415 C CA . LEU A 1 174 ? 12.830 5.732 -13.044 1.00 85.81 174 LEU A CA 1
ATOM 1416 C C . LEU A 1 174 ? 12.718 7.161 -12.506 1.00 85.81 174 LEU A C 1
ATOM 1418 O O . LEU A 1 174 ? 12.319 8.071 -13.234 1.00 85.81 174 LEU A O 1
ATOM 1422 N N . THR A 1 175 ? 13.093 7.366 -11.241 1.00 80.00 175 THR A N 1
ATOM 1423 C CA . THR A 1 175 ? 13.089 8.688 -10.595 1.00 80.00 175 THR A CA 1
ATOM 1424 C C . THR A 1 175 ? 14.152 9.626 -11.173 1.00 80.00 175 THR A C 1
ATOM 1426 O O . THR A 1 175 ? 14.004 10.845 -11.100 1.00 80.00 175 THR A O 1
ATOM 1429 N N . GLN A 1 176 ? 15.186 9.066 -11.805 1.00 81.88 176 GLN A N 1
ATOM 1430 C CA . GLN A 1 176 ? 16.340 9.786 -12.346 1.00 81.88 176 GLN A CA 1
ATOM 1431 C C . GLN A 1 176 ? 16.238 10.026 -13.859 1.00 81.88 176 GLN A C 1
ATOM 1433 O O . GLN A 1 176 ? 17.146 10.598 -14.464 1.00 81.88 176 GLN A O 1
ATOM 1438 N N . LEU A 1 177 ? 15.133 9.617 -14.493 1.00 84.75 177 LEU A N 1
ATOM 1439 C CA . LEU A 1 177 ? 14.917 9.849 -15.916 1.00 84.75 177 LEU A CA 1
ATOM 1440 C C . LEU A 1 177 ? 14.947 11.347 -16.253 1.00 84.75 177 LEU A C 1
ATOM 1442 O O . LEU A 1 177 ? 14.178 12.147 -15.714 1.00 84.75 177 LEU A O 1
ATOM 1446 N N . SER A 1 178 ? 15.792 11.705 -17.224 1.00 85.88 178 SER A N 1
ATOM 1447 C CA . SER A 1 178 ? 15.743 13.016 -17.883 1.00 85.88 178 SER A CA 1
ATOM 1448 C C . SER A 1 178 ? 14.393 13.235 -18.577 1.00 85.88 178 SER A C 1
ATOM 1450 O O . SER A 1 178 ? 13.684 12.273 -18.870 1.00 85.88 178 SER A O 1
ATOM 1452 N N . ASP A 1 179 ? 14.055 14.479 -18.922 1.00 86.88 179 ASP A N 1
ATOM 1453 C CA . ASP A 1 179 ? 12.801 14.788 -19.632 1.00 86.88 179 ASP A CA 1
ATOM 1454 C C . ASP A 1 179 ? 12.666 13.995 -20.941 1.00 86.88 179 ASP A C 1
ATOM 1456 O O . ASP A 1 179 ? 11.625 13.401 -21.212 1.00 86.88 179 ASP A O 1
ATOM 1460 N N . ARG A 1 180 ? 13.767 13.859 -21.689 1.00 86.00 180 ARG A N 1
ATOM 1461 C CA . ARG A 1 180 ? 13.823 13.012 -22.889 1.00 86.00 180 ARG A CA 1
ATOM 1462 C C . ARG A 1 180 ? 13.596 11.530 -22.572 1.00 86.00 180 ARG A C 1
ATOM 1464 O O . ARG A 1 180 ? 12.955 10.831 -23.349 1.00 86.00 180 ARG A O 1
ATOM 1471 N N . GLY A 1 181 ? 14.123 11.044 -21.448 1.00 86.38 181 GLY A N 1
ATOM 1472 C CA . GLY A 1 181 ? 13.885 9.677 -20.978 1.00 86.38 181 GLY A CA 1
ATOM 1473 C C . GLY A 1 181 ? 12.421 9.446 -20.597 1.00 86.38 181 GLY A C 1
ATOM 1474 O O . GLY A 1 181 ? 11.848 8.422 -20.957 1.00 86.38 181 GLY A O 1
ATOM 1475 N N . LYS A 1 182 ? 11.783 10.422 -19.940 1.00 88.50 182 LYS A N 1
ATOM 1476 C CA . LYS A 1 182 ? 10.350 10.374 -19.613 1.00 88.50 182 LYS A CA 1
ATOM 1477 C C . LYS A 1 182 ? 9.476 10.348 -20.864 1.00 88.50 182 LYS A C 1
ATOM 1479 O O . LYS A 1 182 ? 8.492 9.619 -20.884 1.00 88.50 182 LYS A O 1
ATOM 1484 N N . GLU A 1 183 ? 9.841 11.096 -21.906 1.00 89.44 183 GLU A N 1
ATOM 1485 C CA . GLU A 1 183 ? 9.164 11.036 -23.208 1.00 89.44 183 GLU A CA 1
ATOM 1486 C C . GLU A 1 183 ? 9.358 9.675 -23.888 1.00 89.44 183 GLU A C 1
ATOM 1488 O O . GLU A 1 183 ? 8.390 9.074 -24.351 1.00 89.44 183 GLU A O 1
ATOM 1493 N N . GLN A 1 184 ? 10.591 9.158 -23.910 1.00 90.50 184 GLN A N 1
ATOM 1494 C CA . GLN A 1 184 ? 10.914 7.869 -24.525 1.00 90.50 184 GLN A CA 1
ATOM 1495 C C . GLN A 1 184 ? 10.180 6.699 -23.856 1.00 90.50 184 GLN A C 1
ATOM 1497 O O . GLN A 1 184 ? 9.702 5.801 -24.543 1.00 90.50 184 GLN A O 1
ATOM 1502 N N . PHE A 1 185 ? 10.077 6.713 -22.527 1.00 93.00 185 PHE A N 1
ATOM 1503 C CA . PHE A 1 185 ? 9.436 5.659 -21.739 1.00 93.00 185 PHE A CA 1
ATOM 1504 C C . PHE A 1 185 ? 8.034 6.052 -21.253 1.00 93.00 185 PHE A C 1
ATOM 1506 O O . PHE A 1 185 ? 7.536 5.490 -20.279 1.00 93.00 185 PHE A O 1
ATOM 1513 N N . ALA A 1 186 ? 7.364 6.994 -21.927 1.00 91.50 186 ALA A N 1
ATOM 1514 C CA . ALA A 1 186 ? 6.052 7.493 -21.513 1.00 91.50 186 ALA A CA 1
ATOM 1515 C C . ALA A 1 186 ? 5.006 6.374 -21.386 1.00 91.50 186 ALA A C 1
ATOM 1517 O O . ALA A 1 186 ? 4.230 6.375 -20.430 1.00 91.50 186 ALA A O 1
ATOM 1518 N N . GLU A 1 187 ? 5.030 5.399 -22.300 1.00 92.38 187 GLU A N 1
ATOM 1519 C CA . GLU A 1 187 ? 4.148 4.226 -22.277 1.00 92.38 187 GLU A CA 1
ATOM 1520 C C . GLU A 1 187 ? 4.413 3.330 -21.058 1.00 92.38 187 GLU A C 1
ATOM 1522 O O . GLU A 1 187 ? 3.472 2.929 -20.377 1.00 92.38 187 GLU A O 1
ATOM 1527 N N . LEU A 1 188 ? 5.684 3.094 -20.707 1.00 93.00 188 LEU A N 1
ATOM 1528 C CA . LEU A 1 188 ? 6.056 2.367 -19.488 1.00 93.00 188 LEU A CA 1
ATOM 1529 C C . LEU A 1 188 ? 5.576 3.118 -18.240 1.00 93.00 188 LEU A C 1
ATOM 1531 O O . LEU A 1 188 ? 5.006 2.523 -17.329 1.00 93.00 188 LEU A O 1
ATOM 1535 N N . LEU A 1 189 ? 5.751 4.439 -18.216 1.00 91.00 189 LEU A N 1
ATOM 1536 C CA . LEU A 1 189 ? 5.282 5.308 -17.138 1.00 91.00 189 LEU A CA 1
ATOM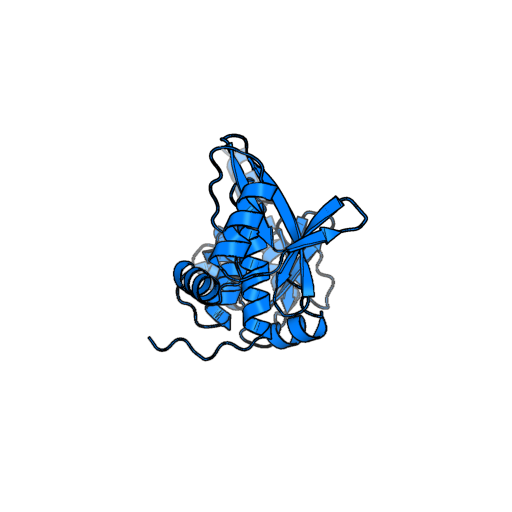 1537 C C . LEU A 1 189 ? 3.748 5.365 -17.040 1.00 91.00 189 LEU A C 1
ATOM 1539 O O . LEU A 1 189 ? 3.210 5.638 -15.968 1.00 91.00 189 LEU A O 1
ATOM 1543 N N . ASP A 1 190 ? 3.032 5.144 -18.140 1.00 89.56 190 ASP A N 1
ATOM 1544 C CA . ASP A 1 190 ? 1.569 5.050 -18.177 1.00 89.56 190 ASP A CA 1
ATOM 1545 C C . ASP A 1 190 ? 1.039 3.636 -17.907 1.00 89.56 190 ASP A C 1
ATOM 1547 O O . ASP A 1 190 ? -0.173 3.469 -17.735 1.00 89.56 190 ASP A O 1
ATOM 1551 N N . ALA A 1 191 ? 1.919 2.634 -17.818 1.00 89.88 191 ALA A N 1
ATOM 1552 C CA . ALA A 1 191 ? 1.541 1.249 -17.590 1.00 89.88 191 ALA A CA 1
ATOM 1553 C C . ALA A 1 191 ? 0.747 1.087 -16.289 1.00 89.88 191 ALA A C 1
ATOM 1555 O O . ALA A 1 191 ? 1.049 1.701 -15.257 1.00 89.88 191 ALA A O 1
ATOM 1556 N N . LYS A 1 192 ? -0.260 0.208 -16.330 1.00 87.19 192 LYS A N 1
ATOM 1557 C CA . LYS A 1 192 ? -1.067 -0.130 -15.159 1.00 87.19 192 LYS A CA 1
ATOM 1558 C C . LYS A 1 192 ? -0.238 -0.979 -14.207 1.00 87.19 192 LYS A C 1
ATOM 1560 O O . LYS A 1 192 ? 0.208 -2.064 -14.574 1.00 87.19 192 LYS A O 1
ATOM 1565 N N . VAL A 1 193 ? -0.136 -0.548 -12.955 1.00 85.25 193 VAL A N 1
ATOM 1566 C CA . VAL A 1 193 ? 0.367 -1.392 -11.870 1.00 85.25 193 VAL A CA 1
ATOM 1567 C C . VAL A 1 193 ? -0.786 -2.280 -11.415 1.00 85.25 193 VAL A C 1
ATOM 1569 O O . VAL A 1 193 ? -1.738 -1.836 -10.777 1.00 85.25 193 VAL A O 1
ATOM 1572 N N . SER A 1 194 ? -0.745 -3.539 -11.837 1.00 78.19 194 SER A N 1
ATOM 1573 C CA . SER A 1 194 ? -1.793 -4.533 -11.584 1.00 78.19 194 SER A CA 1
ATOM 1574 C C . SER A 1 194 ? -1.681 -5.195 -10.213 1.00 78.19 194 SER A C 1
ATOM 1576 O O . SER A 1 194 ? -2.692 -5.620 -9.659 1.00 78.19 194 SER A O 1
ATOM 1578 N N . ALA A 1 195 ? -0.468 -5.266 -9.666 1.00 73.12 195 ALA A N 1
ATOM 1579 C CA . ALA A 1 195 ? -0.205 -5.752 -8.322 1.00 73.12 195 ALA A CA 1
ATOM 1580 C C . ALA A 1 195 ? 1.128 -5.208 -7.799 1.00 73.12 195 ALA A C 1
ATOM 1582 O O . ALA A 1 195 ? 2.035 -4.906 -8.574 1.00 73.12 195 ALA A O 1
ATOM 1583 N N . VAL A 1 196 ? 1.245 -5.149 -6.475 1.00 78.31 196 VAL A N 1
ATOM 1584 C CA . VAL A 1 196 ? 2.506 -4.947 -5.757 1.00 78.31 196 VAL A CA 1
ATOM 1585 C C . VAL A 1 196 ? 2.690 -6.148 -4.842 1.00 78.31 196 VAL A C 1
ATOM 1587 O O . VAL A 1 196 ? 1.786 -6.461 -4.066 1.00 78.31 196 VAL A O 1
ATOM 1590 N N . ARG A 1 197 ? 3.810 -6.863 -4.956 1.00 74.19 197 ARG A N 1
ATOM 1591 C CA . ARG A 1 197 ? 4.050 -8.089 -4.177 1.00 74.19 197 ARG A CA 1
ATOM 1592 C C . ARG A 1 197 ? 5.494 -8.204 -3.713 1.00 74.19 197 ARG A C 1
ATOM 1594 O O . ARG A 1 197 ? 6.385 -7.599 -4.292 1.00 74.19 197 ARG A O 1
ATOM 1601 N N . SER A 1 198 ? 5.722 -9.010 -2.681 1.00 73.81 198 SER A N 1
ATOM 1602 C CA . SER A 1 198 ? 7.075 -9.381 -2.265 1.00 73.81 198 SER A CA 1
ATOM 1603 C C . SER A 1 198 ? 7.612 -10.471 -3.197 1.00 73.81 198 SER A C 1
ATOM 1605 O O . SER A 1 198 ? 6.976 -11.512 -3.367 1.00 73.81 198 SER A O 1
ATOM 1607 N N . GLY A 1 199 ? 8.748 -10.193 -3.829 1.00 76.31 199 GLY A N 1
ATOM 1608 C CA . GLY A 1 199 ? 9.509 -11.094 -4.687 1.00 76.31 199 GLY A CA 1
ATOM 1609 C C . GLY A 1 199 ? 10.834 -11.530 -4.046 1.00 76.31 199 GLY A C 1
ATOM 1610 O O . GLY A 1 199 ? 11.179 -11.076 -2.954 1.00 76.31 199 GLY A O 1
ATOM 1611 N N . PRO A 1 200 ? 11.604 -12.407 -4.715 1.00 77.25 200 PRO A N 1
ATOM 1612 C CA . PRO A 1 200 ? 12.840 -12.976 -4.170 1.00 77.25 200 PRO A CA 1
ATOM 1613 C C . PRO A 1 200 ? 13.965 -11.951 -3.969 1.00 77.25 200 PRO A C 1
ATOM 1615 O O . PRO A 1 200 ? 14.834 -12.175 -3.130 1.00 77.25 200 PRO A O 1
ATOM 1618 N N . TYR A 1 201 ? 13.946 -10.846 -4.718 1.00 78.00 201 TYR A N 1
ATOM 1619 C CA . TYR A 1 201 ? 14.971 -9.797 -4.664 1.00 78.00 201 TYR A CA 1
ATOM 1620 C C . TYR A 1 201 ? 14.488 -8.506 -4.001 1.00 78.00 201 TYR A C 1
ATOM 1622 O O . TYR A 1 201 ? 15.289 -7.613 -3.765 1.00 78.00 201 TYR A O 1
ATOM 1630 N N . GLY A 1 202 ? 13.195 -8.389 -3.697 1.00 81.38 202 GLY A N 1
ATOM 1631 C CA . GLY A 1 202 ? 12.612 -7.149 -3.200 1.00 81.38 202 GLY A CA 1
ATOM 1632 C C . GLY A 1 202 ? 11.136 -7.024 -3.553 1.00 81.38 202 GLY A C 1
ATOM 1633 O O . GLY A 1 202 ? 10.445 -8.019 -3.762 1.00 81.38 202 GLY A O 1
ATOM 1634 N N . THR A 1 203 ? 10.633 -5.799 -3.618 1.00 80.75 203 THR A N 1
ATOM 1635 C CA . THR A 1 203 ? 9.249 -5.514 -4.007 1.00 80.75 203 THR A CA 1
ATOM 1636 C C . THR A 1 203 ? 9.094 -5.541 -5.525 1.00 80.75 203 THR A C 1
ATOM 1638 O O . THR A 1 203 ? 9.829 -4.879 -6.246 1.00 80.75 203 THR A O 1
ATOM 1641 N N . GLU A 1 204 ? 8.094 -6.259 -6.023 1.00 87.00 204 GLU A N 1
ATOM 1642 C CA . GLU A 1 204 ? 7.756 -6.335 -7.442 1.00 87.00 204 GLU A CA 1
ATOM 1643 C C . GLU A 1 204 ? 6.510 -5.499 -7.758 1.00 87.00 204 GLU A C 1
ATOM 1645 O O . GLU A 1 204 ? 5.438 -5.715 -7.182 1.00 87.00 204 GLU A O 1
ATOM 1650 N N . LEU A 1 205 ? 6.641 -4.588 -8.720 1.00 87.69 205 LEU A N 1
ATOM 1651 C CA . LEU A 1 205 ? 5.557 -3.859 -9.370 1.00 87.69 205 LEU A CA 1
ATOM 1652 C C . LEU A 1 205 ? 5.147 -4.625 -10.632 1.00 87.69 205 LEU A C 1
ATOM 1654 O O . LEU A 1 205 ? 5.847 -4.608 -11.645 1.00 87.69 205 LEU A O 1
ATOM 1658 N N . VAL A 1 206 ? 4.007 -5.314 -10.573 1.00 89.19 206 VAL A N 1
ATOM 1659 C CA . VAL A 1 206 ? 3.507 -6.126 -11.688 1.00 89.19 206 VAL A CA 1
ATOM 1660 C C . VAL A 1 206 ? 2.779 -5.231 -12.683 1.00 89.19 206 VAL A C 1
ATOM 1662 O O . VAL A 1 206 ? 1.668 -4.763 -12.414 1.00 89.19 206 VAL A O 1
ATOM 1665 N N . LEU A 1 207 ? 3.377 -5.016 -13.849 1.00 91.06 207 LEU A N 1
ATOM 1666 C CA . LEU A 1 207 ? 2.843 -4.153 -14.895 1.00 91.06 207 LEU A CA 1
ATOM 1667 C C . LEU A 1 207 ? 1.931 -4.921 -15.855 1.00 91.06 207 LEU A C 1
ATOM 1669 O O . LEU A 1 207 ? 2.233 -6.039 -16.279 1.00 91.06 207 LEU A O 1
ATOM 1673 N N . ALA A 1 208 ? 0.815 -4.294 -16.213 1.00 87.94 208 ALA A N 1
ATOM 1674 C CA . ALA A 1 208 ? -0.141 -4.775 -17.197 1.00 87.94 208 ALA A CA 1
ATOM 1675 C C . ALA A 1 208 ? -0.401 -3.706 -18.266 1.00 87.94 208 ALA A C 1
ATOM 1677 O O . ALA A 1 208 ? -0.381 -2.507 -17.984 1.00 87.94 208 ALA A O 1
ATOM 1678 N N . GLY A 1 209 ? -0.697 -4.157 -19.487 1.00 85.38 209 GLY A N 1
ATOM 1679 C CA . GLY A 1 209 ? -1.023 -3.270 -20.608 1.00 85.38 209 GLY A CA 1
ATOM 1680 C C . GLY A 1 209 ? 0.175 -2.509 -21.183 1.00 85.38 209 GLY A C 1
ATOM 1681 O O . GLY A 1 209 ? -0.031 -1.463 -21.783 1.00 85.38 209 GLY A O 1
ATOM 1682 N N . VAL A 1 210 ? 1.393 -3.021 -20.990 1.00 91.75 210 VAL A N 1
ATOM 1683 C CA . VAL A 1 210 ? 2.640 -2.487 -21.557 1.00 91.75 210 VAL A CA 1
ATOM 1684 C C . VAL A 1 210 ? 3.326 -3.574 -22.375 1.00 91.75 210 VAL A C 1
ATOM 1686 O O . VAL A 1 210 ? 3.258 -4.746 -22.005 1.00 91.75 210 VAL A O 1
ATOM 1689 N N . ASP A 1 211 ? 3.975 -3.209 -23.479 1.00 93.56 211 ASP A N 1
ATOM 1690 C CA . ASP A 1 211 ? 4.789 -4.154 -24.246 1.00 93.56 211 ASP A CA 1
ATOM 1691 C C . ASP A 1 211 ? 5.966 -4.672 -23.385 1.00 93.56 211 ASP A C 1
ATOM 1693 O O . ASP A 1 211 ? 6.778 -3.865 -22.917 1.00 93.56 211 ASP A O 1
ATOM 1697 N N . PRO A 1 212 ? 6.119 -5.999 -23.184 1.00 94.12 212 PRO A N 1
ATOM 1698 C CA . PRO A 1 212 ? 7.271 -6.573 -22.488 1.00 94.12 212 PRO A CA 1
ATOM 1699 C C . PRO A 1 212 ? 8.625 -6.117 -23.048 1.00 94.12 212 PRO A C 1
ATOM 1701 O O . PRO A 1 212 ? 9.586 -5.981 -22.293 1.00 94.12 212 PRO A O 1
ATOM 1704 N N . GLN A 1 213 ? 8.715 -5.852 -24.356 1.00 93.94 213 GLN A N 1
ATOM 1705 C CA . GLN A 1 213 ? 9.949 -5.368 -24.979 1.00 93.94 213 GLN A CA 1
ATOM 1706 C C . GLN A 1 213 ? 10.356 -3.987 -24.468 1.00 93.94 213 GLN A C 1
ATOM 1708 O O . GLN A 1 213 ? 11.545 -3.680 -24.436 1.00 93.94 213 GLN A O 1
ATOM 1713 N N . LEU A 1 214 ? 9.403 -3.169 -24.020 1.00 93.31 214 LEU A N 1
ATOM 1714 C CA . LEU A 1 214 ? 9.700 -1.854 -23.467 1.00 93.31 214 LEU A CA 1
ATOM 1715 C C . LEU A 1 214 ? 10.420 -1.957 -22.113 1.00 93.31 214 LEU A C 1
ATOM 1717 O O . LEU A 1 214 ? 11.306 -1.152 -21.839 1.00 93.31 214 LEU A O 1
ATOM 1721 N N . LEU A 1 215 ? 10.108 -2.980 -21.304 1.00 93.69 215 LEU A N 1
ATOM 1722 C CA . LEU A 1 215 ? 10.834 -3.265 -20.060 1.00 93.69 215 LEU A CA 1
ATOM 1723 C C . LEU A 1 215 ? 12.279 -3.693 -20.348 1.00 93.69 215 LEU A C 1
ATOM 1725 O O . LEU A 1 215 ? 13.198 -3.210 -19.696 1.00 93.69 215 LEU A O 1
ATOM 1729 N N . VAL A 1 216 ? 12.487 -4.538 -21.362 1.00 94.31 216 VAL A N 1
ATOM 1730 C CA . VAL A 1 216 ? 13.831 -4.972 -21.788 1.00 94.31 216 VAL A CA 1
ATOM 1731 C C . VAL A 1 216 ? 14.649 -3.797 -22.331 1.00 94.31 216 VAL A C 1
ATOM 1733 O O . VAL A 1 216 ? 15.827 -3.651 -22.014 1.00 94.31 216 VAL A O 1
ATOM 1736 N N . GLN A 1 217 ? 14.033 -2.928 -23.137 1.00 93.12 217 GLN A N 1
ATOM 1737 C CA . GLN A 1 217 ? 14.686 -1.720 -23.652 1.00 93.12 217 GLN A CA 1
ATOM 1738 C C . GLN A 1 217 ? 15.067 -0.754 -22.531 1.00 93.12 217 GLN A C 1
ATOM 1740 O O . GLN A 1 217 ? 16.130 -0.137 -22.588 1.00 93.12 217 GLN A O 1
ATOM 1745 N N . TYR A 1 218 ? 14.205 -0.622 -21.524 1.00 93.94 218 TYR A N 1
ATOM 1746 C CA . TYR A 1 218 ? 14.476 0.197 -20.354 1.00 93.94 218 TYR A CA 1
ATOM 1747 C C . TYR A 1 218 ? 15.649 -0.355 -19.529 1.00 93.94 218 TYR A C 1
ATOM 1749 O O . TYR A 1 218 ? 16.586 0.390 -19.249 1.00 93.94 218 TYR A O 1
ATOM 1757 N N . ASP A 1 219 ? 15.658 -1.659 -19.236 1.00 92.88 219 ASP A N 1
ATOM 1758 C CA . ASP A 1 219 ? 16.760 -2.331 -18.529 1.00 92.88 219 ASP A CA 1
ATOM 1759 C C . ASP A 1 219 ? 18.103 -2.138 -19.252 1.00 92.88 219 ASP A C 1
ATOM 1761 O O . ASP A 1 219 ? 19.110 -1.720 -18.674 1.00 92.88 219 ASP A O 1
ATOM 1765 N N . GLN A 1 220 ? 18.097 -2.332 -20.573 1.00 90.69 220 GLN A N 1
ATOM 1766 C CA . GLN A 1 220 ? 19.272 -2.119 -21.406 1.00 90.69 220 GLN A CA 1
ATOM 1767 C C . GLN A 1 220 ? 19.753 -0.658 -21.363 1.00 90.69 220 GLN A C 1
ATOM 1769 O O . GLN A 1 220 ? 20.958 -0.418 -21.262 1.00 90.69 220 GLN A O 1
ATOM 1774 N N . ALA A 1 221 ? 18.834 0.313 -21.398 1.00 88.81 221 ALA A N 1
ATOM 1775 C CA . ALA A 1 221 ? 19.166 1.734 -21.324 1.00 88.81 221 ALA A CA 1
ATOM 1776 C C . ALA A 1 221 ? 19.802 2.118 -19.977 1.00 88.81 221 ALA A C 1
ATOM 1778 O O . ALA A 1 221 ? 20.777 2.875 -19.963 1.00 88.81 221 ALA A O 1
ATOM 1779 N N . ILE A 1 222 ? 19.309 1.566 -18.861 1.00 88.19 222 ILE A N 1
ATOM 1780 C CA . ILE A 1 222 ? 19.931 1.736 -17.539 1.00 88.19 222 ILE A CA 1
ATOM 1781 C C . ILE A 1 222 ? 21.352 1.169 -17.553 1.00 88.19 222 ILE A C 1
ATOM 1783 O O . ILE A 1 222 ? 22.308 1.846 -17.164 1.00 88.19 222 ILE A O 1
ATOM 1787 N N . ALA A 1 223 ? 21.512 -0.057 -18.052 1.00 86.94 223 ALA A N 1
ATOM 1788 C CA . ALA A 1 223 ? 22.803 -0.727 -18.084 1.00 86.94 223 ALA A CA 1
ATOM 1789 C C . ALA A 1 223 ? 23.825 0.014 -18.971 1.00 86.94 223 ALA A C 1
ATOM 1791 O O . ALA A 1 223 ? 25.007 0.091 -18.626 1.00 86.94 223 ALA A O 1
ATOM 1792 N N . ASP A 1 224 ? 23.390 0.576 -20.104 1.00 86.81 224 ASP A N 1
ATOM 1793 C CA . ASP A 1 224 ? 24.221 1.413 -20.977 1.00 86.81 224 ASP A CA 1
ATOM 1794 C C . ASP A 1 224 ? 24.655 2.713 -20.287 1.00 86.81 224 ASP A C 1
ATOM 1796 O O . ASP A 1 224 ? 25.830 3.087 -20.369 1.00 86.81 224 ASP A O 1
ATOM 1800 N N . CYS A 1 225 ? 23.748 3.362 -19.552 1.00 81.62 225 CYS A N 1
ATOM 1801 C CA . CYS A 1 225 ? 24.052 4.562 -18.773 1.00 81.62 225 CYS A CA 1
ATOM 1802 C C . CYS A 1 225 ? 25.103 4.273 -17.689 1.00 81.62 225 CYS A C 1
ATOM 1804 O O . CYS A 1 225 ? 26.139 4.937 -17.632 1.00 81.62 225 CYS A O 1
ATOM 1806 N N . ALA A 1 226 ? 24.912 3.205 -16.910 1.00 81.12 226 ALA A N 1
ATOM 1807 C CA . ALA A 1 226 ? 25.847 2.795 -15.862 1.00 81.12 226 ALA A CA 1
ATOM 1808 C C . ALA A 1 226 ? 27.247 2.450 -16.412 1.00 81.12 226 ALA A C 1
ATOM 1810 O O . ALA A 1 226 ? 28.273 2.775 -15.800 1.00 81.12 226 ALA A O 1
ATOM 1811 N N . ARG A 1 227 ? 27.315 1.820 -17.596 1.00 84.19 227 ARG A N 1
ATOM 1812 C CA . ARG A 1 227 ? 28.585 1.546 -18.292 1.00 84.19 227 ARG A CA 1
ATOM 1813 C C . ARG A 1 227 ? 29.287 2.827 -18.733 1.00 84.19 227 ARG A C 1
ATOM 1815 O O . ARG A 1 227 ? 30.499 2.939 -18.546 1.00 84.19 227 ARG A O 1
ATOM 1822 N N . ALA A 1 228 ? 28.548 3.781 -19.298 1.00 79.50 228 ALA A N 1
ATOM 1823 C CA . ALA A 1 228 ? 29.097 5.063 -19.727 1.00 79.50 228 ALA A CA 1
ATOM 1824 C C . ALA A 1 228 ? 29.647 5.873 -18.540 1.00 79.50 228 ALA A C 1
ATOM 1826 O O . ALA A 1 228 ? 30.768 6.378 -18.609 1.00 79.50 228 ALA A O 1
ATOM 1827 N N . GLU A 1 229 ? 28.916 5.926 -17.424 1.00 78.50 229 GLU A N 1
ATOM 1828 C CA . GLU A 1 229 ? 29.363 6.596 -16.197 1.00 78.50 229 GLU A CA 1
ATOM 1829 C C . GLU A 1 229 ? 30.610 5.944 -15.593 1.00 78.50 229 GLU A C 1
ATOM 1831 O O . GLU A 1 229 ? 31.546 6.633 -15.180 1.00 78.50 229 GLU A O 1
ATOM 1836 N N . SER A 1 230 ? 30.649 4.610 -15.568 1.00 74.25 230 SER A N 1
ATOM 1837 C CA . SER A 1 230 ? 31.804 3.855 -15.072 1.00 74.25 230 SER A CA 1
ATOM 1838 C C . SER A 1 230 ? 33.046 4.101 -15.928 1.00 74.25 230 SER A C 1
ATOM 1840 O O . SER A 1 230 ? 34.134 4.297 -15.390 1.00 74.25 230 SER A O 1
ATOM 1842 N N . ALA A 1 231 ? 32.888 4.149 -17.254 1.00 71.12 231 ALA A N 1
ATOM 1843 C CA . ALA A 1 231 ? 33.973 4.491 -18.165 1.00 71.12 231 ALA A CA 1
ATOM 1844 C C . ALA A 1 231 ? 34.467 5.926 -17.925 1.00 71.12 231 ALA A C 1
ATOM 1846 O O . ALA A 1 231 ? 35.667 6.132 -17.778 1.00 71.12 231 ALA A O 1
ATOM 1847 N N . MET A 1 232 ? 33.567 6.908 -17.799 1.00 70.50 232 MET A N 1
ATOM 1848 C CA . MET A 1 232 ? 33.939 8.299 -17.507 1.00 70.50 232 MET A CA 1
ATOM 1849 C C . MET A 1 232 ? 34.715 8.443 -16.190 1.00 70.50 232 MET A C 1
ATOM 1851 O O . MET A 1 232 ? 35.708 9.164 -16.154 1.00 70.50 232 MET A O 1
ATOM 1855 N N . LYS A 1 233 ? 34.324 7.714 -15.136 1.00 67.12 233 LYS A N 1
ATOM 1856 C CA . LYS A 1 233 ? 35.040 7.698 -13.848 1.00 67.12 233 LYS A CA 1
ATOM 1857 C C . LYS A 1 233 ? 36.433 7.064 -13.920 1.00 67.12 233 LYS A C 1
ATOM 1859 O O . LYS A 1 233 ? 37.261 7.384 -13.082 1.00 67.12 233 LYS A O 1
ATOM 1864 N N . MET A 1 234 ? 36.704 6.179 -14.883 1.00 62.91 234 MET A N 1
ATOM 1865 C CA . MET A 1 234 ? 38.046 5.610 -15.084 1.00 62.91 234 MET A CA 1
ATOM 1866 C C . MET A 1 234 ? 38.993 6.530 -15.869 1.00 62.91 234 MET A C 1
ATOM 1868 O O . MET A 1 234 ? 40.201 6.301 -15.857 1.00 62.91 234 MET A O 1
ATOM 1872 N N . PHE A 1 235 ? 38.463 7.539 -16.569 1.00 55.84 235 PHE A N 1
ATOM 1873 C CA . PHE A 1 235 ? 39.243 8.491 -17.371 1.00 55.84 235 PHE A CA 1
ATOM 1874 C C . PHE A 1 235 ? 39.410 9.872 -16.705 1.00 55.84 235 PHE A C 1
ATOM 1876 O O . PHE A 1 235 ? 39.935 10.788 -17.342 1.00 55.84 235 PHE A O 1
ATOM 1883 N N . MET A 1 236 ? 38.987 10.016 -15.445 1.00 49.19 236 MET A N 1
ATOM 1884 C CA . MET A 1 236 ? 39.213 11.177 -14.571 1.00 49.19 236 MET A CA 1
ATOM 1885 C C . MET A 1 236 ? 40.180 10.819 -13.447 1.00 49.19 236 MET A C 1
ATOM 1887 O O . MET A 1 236 ? 41.020 11.685 -13.120 1.00 49.19 236 MET A O 1
#

Foldseek 3Di:
DDQPPQDPLLLLLLQQLLVQCLVPVPPDPPSLLVNLVSQLLCCQQRVNPDPVVSVVVNVVVLQWQFDDFDDDDDPQVVVVVSCVVSVWDWDADPVRFIWIDDPNDTFTWDWDQDPVSRIGIGGPRDDDPPVSVVVSCPPDFDFQLSSLVSPDPLDQEFEDEQPDPLDTADDNCVNVQDPVRCVVCVQNRRWGQPDWDADPRHIYRYTDPGDSVSSVVNSVVVVVVVVVVVVVVVVD

Secondary structure (DSSP, 8-state):
-------HHHHHHHHHHHHHHHHHTTS-SSHHHHHHHHHHHHHHHH--SSHHHHHHHHHHTT---------SS-HHHHHHHHHHHHT--EEE-TTS-EEEEETTEEEEEEEEE-TTS-EEEEE-PPPPPHHHHHHHTSSSPPBHHHHHHT---SSSEEEEESSS----EE-GGGGG--HHHHHHTHHHHH-EEEEEEE-SSSEEEEEESS-HHHHHHHHHHHHHHHHHHHHHHH--

Radius of gyration: 22.06 Å; chains: 1; bounding box: 61×37×59 Å